Protein AF-A0A0D1K1R5-F1 (afdb_monomer_lite)

Foldseek 3Di:
DDAAAQAQQDWLCCQFPVPPPDDQLVLQLVLCVVVCPQVVLCVVPPPCSSVLSSVVSVVVSVVRSHRPVLQVLVQVLPDPQLQVLLVVQLVPQVDKDKDKDAWDKGKDKDKAKDFDDDPNHTSDIKIKMKIKIKTWRMWIFIHHSSFGFWIAFTWIKMWIWMDINNHTSTIGIHIHGNHGTHTHDVGHHSDDPDPPPDDPPPPPPPDLPQDDFAWWQAQVNPARTFTDHSPDTAQWGDHPLDTDGHDDDDPDGDGCSVTDGDDRDD

Organism: NCBI:txid280871

Radius of gyration: 25.09 Å; chains: 1; bounding box: 63×56×57 Å

Sequence (266 aa):
MSTSALSETVTVRDLLYGDAPVEPTQALADSLQQSGTVSNLVARFPGVSSLVESQVAKEIDGLLSQSLLDLAVDGWKKFAELMDAARRTGDNPAARETVKLVTHRIEFSHPWTVEVLVNGKSAGTLEAELAVSLDMDLVVLVVQRGRITAIESGRCIVTAALEIAQTEAIKRQGRFNLGGEIPLGHGLMLAGPTATAASADRAVVTDAQSPSANWYPEPLHRYEFRRWDGTRWTDQASTKGRVVSDPIVGEHVPTPCDSTPVTLPR

Structure (mmCIF, N/CA/C/O backbone):
data_AF-A0A0D1K1R5-F1
#
_entry.id   AF-A0A0D1K1R5-F1
#
loop_
_atom_site.group_PDB
_atom_site.id
_atom_site.type_symbol
_atom_site.label_atom_id
_atom_site.label_alt_id
_atom_site.label_comp_id
_atom_site.label_asym_id
_atom_site.label_entity_id
_atom_site.label_seq_id
_atom_site.pdb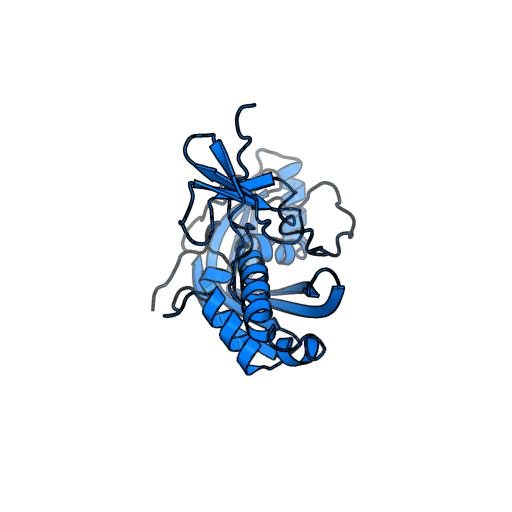x_PDB_ins_code
_atom_site.Cartn_x
_atom_site.Cartn_y
_atom_site.Cartn_z
_atom_site.occupancy
_atom_site.B_iso_or_equiv
_atom_site.auth_seq_id
_atom_site.auth_comp_id
_atom_site.auth_asym_id
_atom_site.auth_atom_id
_atom_site.pdbx_PDB_model_num
ATOM 1 N N . MET A 1 1 ? -7.856 -18.317 -11.254 1.00 36.75 1 MET A N 1
ATOM 2 C CA . MET A 1 1 ? -6.680 -17.530 -10.834 1.00 36.75 1 MET A CA 1
ATOM 3 C C . MET A 1 1 ? -6.352 -16.561 -11.946 1.00 36.75 1 MET A C 1
ATOM 5 O O . MET A 1 1 ? -5.897 -16.988 -13.002 1.00 36.75 1 MET A O 1
ATOM 9 N N . SER A 1 2 ? -6.706 -15.298 -11.742 1.00 41.06 2 SER A N 1
ATOM 10 C CA . SER A 1 2 ? -6.563 -14.232 -12.730 1.00 41.06 2 SER A CA 1
ATOM 11 C C . SER A 1 2 ? -5.108 -13.775 -12.765 1.00 41.06 2 SER A C 1
ATOM 13 O O . SER A 1 2 ? -4.493 -13.586 -11.722 1.00 41.06 2 SER A O 1
ATOM 15 N N . THR A 1 3 ? -4.526 -13.677 -13.957 1.00 50.00 3 THR A N 1
ATOM 16 C CA . THR A 1 3 ? -3.186 -13.110 -14.133 1.00 50.00 3 THR A CA 1
ATOM 17 C C . THR A 1 3 ? -3.353 -11.691 -14.644 1.00 50.00 3 THR A C 1
ATOM 19 O O . THR A 1 3 ? -3.873 -11.509 -15.743 1.00 50.00 3 THR A O 1
ATOM 22 N N . SER A 1 4 ? -2.944 -10.708 -13.848 1.00 57.44 4 SER A N 1
ATOM 23 C CA . SER A 1 4 ? -3.060 -9.290 -14.196 1.00 57.44 4 SER A CA 1
ATOM 24 C C . SER A 1 4 ? -1.745 -8.766 -14.772 1.00 57.44 4 SER A C 1
ATOM 26 O O . SER A 1 4 ? -0.658 -9.216 -14.393 1.00 57.44 4 SER A O 1
ATOM 28 N N . ALA A 1 5 ? -1.836 -7.823 -15.709 1.00 59.03 5 ALA A N 1
ATOM 29 C CA . ALA A 1 5 ? -0.677 -7.071 -16.177 1.00 59.03 5 ALA A CA 1
ATOM 30 C C . ALA A 1 5 ? -0.260 -6.063 -15.095 1.00 59.03 5 ALA A C 1
ATOM 32 O O . ALA A 1 5 ? -1.112 -5.391 -14.513 1.00 59.03 5 ALA A O 1
ATOM 33 N N . LEU A 1 6 ? 1.040 -5.963 -14.817 1.00 62.69 6 LEU A N 1
ATOM 34 C CA . LEU A 1 6 ? 1.575 -4.927 -13.931 1.00 62.69 6 LEU A CA 1
ATOM 35 C C . LEU A 1 6 ? 1.530 -3.598 -14.697 1.00 62.69 6 LEU A C 1
ATOM 37 O O . LEU A 1 6 ? 2.064 -3.509 -15.798 1.00 62.69 6 LEU A O 1
ATOM 41 N N . SER A 1 7 ? 0.848 -2.594 -14.157 1.00 65.00 7 SER A N 1
ATOM 42 C CA . SER A 1 7 ? 0.684 -1.283 -14.797 1.00 65.00 7 SER A CA 1
ATOM 43 C C . SER A 1 7 ? 0.649 -0.178 -13.744 1.00 65.00 7 SER A C 1
ATOM 45 O O . SER A 1 7 ? 0.532 -0.474 -12.556 1.00 65.00 7 SER A O 1
ATOM 47 N N . GLU A 1 8 ? 0.730 1.084 -14.177 1.00 63.41 8 GLU A N 1
ATOM 48 C CA . GLU A 1 8 ? 0.664 2.265 -13.295 1.00 63.41 8 GLU A CA 1
ATOM 49 C C . GLU A 1 8 ? -0.617 2.319 -12.443 1.00 63.41 8 GLU A C 1
ATOM 51 O O . GLU A 1 8 ? -0.654 3.024 -11.440 1.00 63.41 8 GLU A O 1
ATOM 56 N N . THR A 1 9 ? -1.659 1.572 -12.816 1.00 69.50 9 THR A N 1
ATOM 57 C CA . THR A 1 9 ? -2.951 1.570 -12.125 1.00 69.50 9 THR A CA 1
ATOM 58 C C . THR A 1 9 ? -3.089 0.478 -11.069 1.00 69.50 9 THR A C 1
ATOM 60 O O . THR A 1 9 ? -4.074 0.497 -10.340 1.00 69.50 9 THR A O 1
ATOM 63 N N . VAL A 1 10 ? -2.151 -0.476 -10.977 1.00 77.38 10 VAL A N 1
ATOM 64 C CA . VAL A 1 10 ? -2.215 -1.534 -9.957 1.00 77.38 10 VAL A CA 1
ATOM 65 C C . VAL A 1 10 ? -1.649 -1.007 -8.644 1.00 77.38 10 VAL A C 1
ATOM 67 O O . VAL A 1 10 ? -0.455 -0.711 -8.533 1.00 77.38 10 VAL A O 1
ATOM 70 N N . THR A 1 11 ? -2.506 -0.940 -7.633 1.00 85.12 11 THR A N 1
ATOM 71 C CA . THR A 1 11 ? -2.152 -0.449 -6.301 1.00 85.12 11 THR A CA 1
ATOM 72 C C . THR A 1 11 ? -1.787 -1.580 -5.343 1.00 85.12 11 THR A C 1
ATOM 74 O O . THR A 1 11 ? -2.064 -2.761 -5.582 1.00 85.12 11 THR A O 1
ATOM 77 N N . VAL A 1 12 ? -1.175 -1.224 -4.212 1.00 86.56 12 VAL A N 1
ATOM 78 C CA . VAL 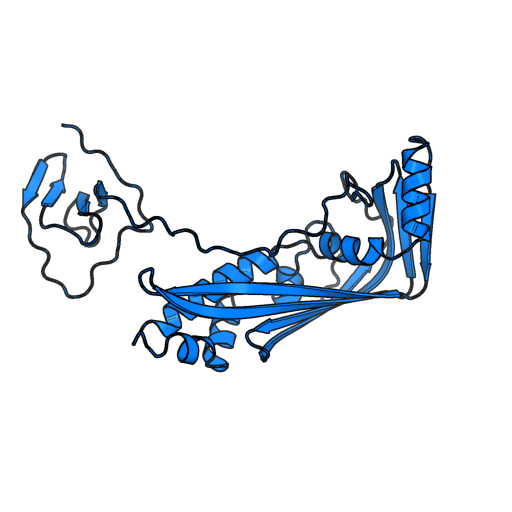A 1 12 ? -0.948 -2.165 -3.104 1.00 86.56 12 VAL A CA 1
ATOM 79 C C . VAL A 1 12 ? -2.282 -2.714 -2.586 1.00 86.56 12 VAL A C 1
ATOM 81 O O . VAL A 1 12 ? -2.385 -3.909 -2.300 1.00 86.56 12 VAL A O 1
ATOM 84 N N . ARG A 1 13 ? -3.321 -1.870 -2.518 1.00 87.19 13 ARG A N 1
ATOM 85 C CA . ARG A 1 13 ? -4.681 -2.277 -2.145 1.00 87.19 13 ARG A CA 1
ATOM 86 C C . ARG A 1 13 ? -5.200 -3.390 -3.052 1.00 87.19 13 ARG A C 1
ATOM 88 O O . ARG A 1 13 ? -5.686 -4.393 -2.536 1.00 87.19 13 ARG A O 1
ATOM 95 N N . ASP A 1 14 ? -5.057 -3.253 -4.370 1.00 86.31 14 ASP A N 1
ATOM 96 C CA . ASP A 1 14 ? -5.537 -4.261 -5.327 1.00 86.31 14 ASP A CA 1
ATOM 97 C C . ASP A 1 14 ? -4.847 -5.615 -5.116 1.00 86.31 14 ASP A C 1
ATOM 99 O O . ASP A 1 14 ? -5.470 -6.668 -5.228 1.00 86.31 14 ASP A O 1
ATOM 103 N N . LEU A 1 15 ? -3.564 -5.602 -4.752 1.00 87.12 15 LEU A N 1
ATOM 104 C CA . LEU A 1 15 ? -2.814 -6.818 -4.446 1.00 87.12 15 LEU A CA 1
ATOM 105 C C . LEU A 1 15 ? -3.237 -7.464 -3.117 1.00 87.12 15 LEU A C 1
ATOM 107 O O . LEU A 1 15 ? -3.330 -8.690 -3.032 1.00 87.12 15 LEU A O 1
ATOM 111 N N . LEU A 1 16 ? -3.456 -6.662 -2.073 1.00 87.31 16 LEU A N 1
ATOM 112 C CA . LEU A 1 16 ? -3.812 -7.162 -0.742 1.00 87.31 16 LEU A CA 1
ATOM 113 C C . LEU A 1 16 ? -5.287 -7.593 -0.652 1.00 87.31 16 LEU A C 1
ATOM 115 O O . LEU A 1 16 ? -5.596 -8.587 0.005 1.00 87.31 16 LEU A O 1
ATOM 119 N N . TYR A 1 17 ? -6.188 -6.891 -1.339 1.00 85.94 17 TYR A N 1
ATOM 120 C CA . TYR A 1 17 ? -7.635 -7.034 -1.158 1.00 85.94 17 TYR A CA 1
ATOM 121 C C . TYR A 1 17 ? -8.429 -7.290 -2.445 1.00 85.94 17 TYR A C 1
ATOM 123 O O . TYR A 1 17 ? -9.634 -7.492 -2.354 1.00 85.94 17 TYR A O 1
ATOM 131 N N . GLY A 1 18 ? -7.808 -7.344 -3.628 1.00 76.75 18 GLY A N 1
ATOM 132 C CA . GLY A 1 18 ? -8.533 -7.424 -4.909 1.00 76.75 18 GLY A CA 1
ATOM 133 C C . GLY A 1 18 ? -9.443 -8.648 -5.095 1.00 76.75 18 GLY A C 1
ATOM 134 O O . GLY A 1 18 ? -10.400 -8.579 -5.859 1.00 76.75 18 GLY A O 1
ATOM 135 N N . ASP A 1 19 ? -9.186 -9.743 -4.372 1.00 71.19 19 ASP A N 1
ATOM 136 C CA . ASP A 1 19 ? -10.024 -10.955 -4.366 1.00 71.19 19 ASP A CA 1
ATOM 137 C C . ASP A 1 19 ? -10.869 -11.095 -3.078 1.00 71.19 19 ASP A C 1
ATOM 139 O O . ASP A 1 19 ? -11.487 -12.138 -2.841 1.00 71.19 19 ASP A O 1
ATOM 143 N N . ALA A 1 20 ? -10.861 -10.095 -2.189 1.00 72.44 20 ALA A N 1
ATOM 144 C CA . ALA A 1 20 ? -11.551 -10.183 -0.909 1.00 72.44 20 ALA A CA 1
ATOM 145 C C . ALA A 1 20 ? -13.078 -10.054 -1.090 1.00 72.44 20 ALA A C 1
ATOM 147 O O . ALA A 1 20 ? -13.546 -9.165 -1.797 1.00 72.44 20 ALA A O 1
ATOM 148 N N . PRO A 1 21 ? -13.887 -10.896 -0.418 1.00 68.69 21 PRO A N 1
ATOM 149 C CA . PRO A 1 21 ? -15.348 -10.783 -0.445 1.00 68.69 21 PRO A CA 1
ATOM 150 C C . PRO A 1 21 ? -15.881 -9.611 0.399 1.00 68.69 21 PRO A C 1
ATOM 152 O O . PRO A 1 21 ? -17.085 -9.368 0.418 1.00 68.69 21 PRO A O 1
ATOM 155 N N . VAL A 1 22 ? -14.999 -8.932 1.132 1.00 76.94 22 VAL A N 1
ATOM 156 C CA . VAL A 1 22 ? -15.294 -7.856 2.078 1.00 76.94 22 VAL A CA 1
ATOM 157 C C . VAL A 1 22 ? -14.510 -6.620 1.645 1.00 76.94 22 VAL A C 1
ATOM 159 O O . VAL A 1 22 ? -13.363 -6.747 1.215 1.00 76.94 22 VAL A O 1
ATOM 162 N N . GLU A 1 23 ? -15.123 -5.442 1.774 1.00 85.94 23 GLU A N 1
ATOM 163 C CA . GLU A 1 23 ? -14.479 -4.155 1.490 1.00 85.94 23 GLU A CA 1
ATOM 164 C C . GLU A 1 23 ? -13.139 -4.018 2.248 1.00 85.94 23 GLU A C 1
ATOM 166 O O . GLU A 1 23 ? -13.088 -4.343 3.442 1.00 85.94 23 GLU A O 1
ATOM 171 N N . PRO A 1 24 ? -12.064 -3.513 1.610 1.00 83.56 24 PRO A N 1
ATOM 172 C CA . PRO A 1 24 ? -10.722 -3.441 2.200 1.00 83.56 24 PRO A CA 1
ATOM 173 C C . PRO A 1 24 ? -10.682 -2.769 3.578 1.00 83.56 24 PRO A C 1
ATOM 175 O O . PRO A 1 24 ? -10.059 -3.279 4.509 1.00 83.56 24 PRO A O 1
ATOM 178 N N . THR A 1 25 ? -11.409 -1.659 3.739 1.00 87.81 25 THR A N 1
ATOM 179 C CA . THR A 1 25 ? -11.504 -0.932 5.012 1.00 87.81 25 THR A CA 1
ATOM 180 C C . THR A 1 25 ? -12.153 -1.771 6.111 1.00 87.81 25 THR A C 1
ATOM 182 O O . THR A 1 25 ? -11.714 -1.726 7.256 1.00 87.81 25 THR A O 1
ATOM 185 N N . GLN A 1 26 ? -13.174 -2.567 5.784 1.00 87.38 26 GLN A N 1
ATOM 186 C CA . GLN A 1 26 ? -13.830 -3.426 6.769 1.00 87.38 26 GLN A CA 1
ATOM 187 C C . GLN A 1 26 ? -12.920 -4.590 7.170 1.00 87.38 26 GLN A C 1
ATOM 189 O O . GLN A 1 26 ? -12.791 -4.873 8.356 1.00 87.38 26 GLN A O 1
ATOM 194 N N . ALA A 1 27 ? -12.227 -5.212 6.212 1.00 87.56 27 ALA A N 1
ATOM 195 C CA . ALA A 1 27 ? -11.259 -6.266 6.510 1.00 87.56 27 ALA A CA 1
ATOM 196 C C . ALA A 1 27 ? -10.115 -5.761 7.413 1.00 87.56 27 ALA A C 1
ATOM 198 O O . ALA A 1 27 ? -9.709 -6.451 8.347 1.00 87.56 27 ALA A O 1
ATOM 199 N N . LEU A 1 28 ? -9.632 -4.535 7.179 1.00 88.94 28 LEU A N 1
ATOM 200 C CA . LEU A 1 28 ? -8.660 -3.867 8.048 1.00 88.94 28 LEU A CA 1
ATOM 201 C C . LEU A 1 28 ? -9.216 -3.603 9.453 1.00 88.94 28 LEU A C 1
ATOM 203 O O . LEU A 1 28 ? -8.530 -3.882 10.437 1.00 88.94 28 LEU A O 1
ATOM 207 N N . ALA A 1 29 ? -10.441 -3.081 9.557 1.00 89.62 29 ALA A N 1
ATOM 208 C CA . ALA A 1 29 ? -11.091 -2.825 10.841 1.00 89.62 29 ALA A CA 1
ATOM 209 C C . ALA A 1 29 ? -11.265 -4.120 11.651 1.00 89.62 29 ALA A C 1
ATOM 211 O O . ALA A 1 29 ? -10.945 -4.142 12.838 1.00 89.62 29 ALA A O 1
ATOM 212 N N . ASP A 1 30 ? -11.668 -5.213 11.000 1.00 89.31 30 ASP A N 1
ATOM 213 C CA . ASP A 1 30 ? -11.795 -6.528 11.630 1.00 89.31 30 ASP A CA 1
ATOM 214 C C . ASP A 1 30 ? -10.437 -7.037 12.150 1.00 89.31 30 ASP A C 1
ATOM 216 O O . ASP A 1 30 ? -10.363 -7.555 13.267 1.00 89.31 30 ASP A O 1
ATOM 220 N N . SER A 1 31 ? -9.347 -6.858 11.390 1.00 88.25 31 SER A N 1
ATOM 221 C CA . SER A 1 31 ? -7.990 -7.210 11.841 1.00 88.25 31 SER A CA 1
ATOM 222 C C . SER A 1 31 ? -7.544 -6.381 13.055 1.00 88.25 31 SER A C 1
ATOM 224 O O . SER A 1 31 ? -6.981 -6.936 14.000 1.00 88.25 31 SER A O 1
ATOM 226 N N . LEU A 1 32 ? -7.829 -5.072 13.075 1.00 89.31 32 LEU A N 1
ATOM 227 C CA . LEU A 1 32 ? -7.535 -4.186 14.216 1.00 89.31 32 LEU A CA 1
ATOM 228 C C . LEU A 1 32 ? -8.333 -4.568 15.468 1.00 89.31 32 LEU A C 1
ATOM 230 O O . LEU A 1 32 ? -7.803 -4.543 16.583 1.00 89.31 32 LEU A O 1
ATOM 234 N N . GLN A 1 33 ? -9.601 -4.934 15.283 1.00 89.81 33 GLN A N 1
ATOM 235 C CA . GLN A 1 33 ? -10.468 -5.392 16.360 1.00 89.81 33 GLN A CA 1
ATOM 236 C C . GLN A 1 33 ? -9.955 -6.714 16.946 1.00 89.81 33 GLN A C 1
ATOM 238 O O . GLN A 1 33 ? -9.873 -6.867 18.166 1.00 89.81 33 GLN A O 1
ATOM 243 N N . GLN A 1 34 ? -9.573 -7.666 16.088 1.00 87.81 34 GLN A N 1
ATOM 244 C CA . GLN A 1 34 ? -9.054 -8.974 16.498 1.00 87.81 34 GLN A CA 1
ATOM 245 C C . GLN A 1 34 ? -7.717 -8.874 17.237 1.00 87.81 34 GLN A C 1
ATOM 247 O O . GLN A 1 34 ? -7.496 -9.623 18.189 1.00 87.81 34 GLN A O 1
ATOM 252 N N . SER A 1 35 ? -6.836 -7.953 16.836 1.00 86.69 35 SER A N 1
ATOM 253 C CA . SER A 1 35 ? -5.554 -7.751 17.517 1.00 86.69 35 SER A CA 1
ATOM 254 C C . SER A 1 35 ? -5.708 -7.072 18.885 1.00 86.69 35 SER A C 1
ATOM 256 O O . SER A 1 35 ? -4.820 -7.169 19.732 1.00 86.69 35 SER A O 1
ATOM 258 N N . GLY A 1 36 ? -6.816 -6.354 19.113 1.00 88.06 36 GLY A N 1
ATOM 259 C CA . GLY A 1 36 ? -7.063 -5.580 20.331 1.00 88.06 36 GLY A CA 1
ATOM 260 C C . GLY A 1 36 ? -6.136 -4.369 20.498 1.00 88.06 36 GLY A C 1
ATOM 261 O O . GLY A 1 36 ? -6.172 -3.701 21.535 1.00 88.06 36 GLY A O 1
ATOM 262 N N . THR A 1 37 ? -5.314 -4.057 19.491 1.00 87.06 37 THR A N 1
ATOM 263 C CA . THR A 1 37 ? -4.305 -2.991 19.547 1.00 87.06 37 THR A CA 1
ATOM 264 C C . THR A 1 37 ? -4.950 -1.636 19.809 1.00 87.06 37 THR A C 1
ATOM 266 O O . THR A 1 37 ? -4.549 -0.917 20.726 1.00 87.06 37 THR A O 1
ATOM 269 N N . VAL A 1 38 ? -5.978 -1.294 19.027 1.00 87.62 38 VAL A N 1
ATOM 270 C CA . VAL A 1 38 ? -6.676 -0.010 19.152 1.00 87.62 38 VAL A CA 1
ATOM 271 C C . VAL A 1 38 ? -7.419 0.059 20.479 1.00 87.62 38 VAL A C 1
ATOM 273 O O . VAL A 1 38 ? -7.306 1.058 21.183 1.00 87.62 38 VAL A O 1
ATOM 276 N N . SER A 1 39 ? -8.099 -1.019 20.871 1.00 87.62 39 SER A N 1
ATOM 277 C CA . SER A 1 39 ? -8.796 -1.104 22.158 1.00 87.62 39 SER A CA 1
ATOM 278 C C . SER A 1 39 ? -7.871 -0.845 23.357 1.00 87.62 39 SER A C 1
ATOM 280 O O . SER A 1 39 ? -8.259 -0.136 24.285 1.00 87.62 39 SER A O 1
ATOM 282 N N . ASN A 1 40 ? -6.629 -1.337 23.322 1.00 88.25 40 ASN A N 1
ATOM 283 C CA . ASN A 1 40 ? -5.627 -1.032 24.347 1.00 88.25 40 ASN A CA 1
ATOM 284 C C . ASN A 1 40 ? -5.166 0.433 24.296 1.00 88.25 40 ASN A C 1
ATOM 286 O O . ASN A 1 40 ? -5.036 1.077 25.339 1.00 88.25 40 ASN A O 1
ATOM 290 N N . LEU A 1 41 ? -4.954 0.971 23.091 1.00 88.06 41 LEU A N 1
ATOM 291 C CA . LEU A 1 41 ? -4.528 2.356 22.875 1.00 88.06 41 LEU A CA 1
ATOM 292 C C . LEU A 1 41 ? -5.555 3.360 23.418 1.00 88.06 41 LEU A C 1
ATOM 294 O O . LEU A 1 41 ? -5.202 4.337 24.076 1.00 88.06 41 LEU A O 1
ATOM 298 N N . VAL A 1 42 ? -6.841 3.092 23.189 1.00 88.44 42 VAL A N 1
ATOM 299 C CA . VAL A 1 42 ? -7.942 3.975 23.591 1.00 88.44 42 VAL A CA 1
ATOM 300 C C . VAL A 1 42 ? -8.612 3.552 24.894 1.00 88.44 42 VAL A C 1
ATOM 302 O O . VAL A 1 42 ? -9.669 4.077 25.219 1.00 88.44 42 VAL A O 1
ATOM 305 N N . ALA A 1 43 ? -7.996 2.683 25.703 1.00 88.50 43 ALA A N 1
ATOM 306 C CA . ALA A 1 43 ? -8.586 2.163 26.945 1.00 88.50 43 ALA A CA 1
ATOM 307 C C . ALA A 1 43 ? -9.048 3.257 27.937 1.00 88.50 43 ALA A C 1
ATOM 309 O O . ALA A 1 43 ? -9.922 3.030 28.771 1.00 88.50 43 ALA A O 1
ATOM 310 N N . ARG A 1 44 ? -8.481 4.469 27.844 1.00 85.88 44 ARG A N 1
ATOM 311 C CA . ARG A 1 44 ? -8.871 5.652 28.639 1.00 85.88 44 ARG A CA 1
ATOM 312 C C . ARG A 1 44 ? -10.161 6.333 28.156 1.00 85.88 44 ARG A C 1
ATOM 314 O O . ARG A 1 44 ? -10.656 7.235 28.827 1.00 85.88 44 ARG A O 1
ATOM 321 N N . PHE A 1 45 ? -10.681 5.922 27.007 1.00 81.38 45 PHE A N 1
ATOM 322 C CA . PHE A 1 45 ? -11.839 6.480 26.323 1.00 81.38 45 PHE A CA 1
ATOM 323 C C . PHE A 1 45 ? -12.864 5.356 26.084 1.00 81.38 45 PHE A C 1
ATOM 325 O O . PHE A 1 45 ? -12.827 4.680 25.059 1.00 81.38 45 PHE A O 1
ATOM 332 N N . PRO A 1 46 ? -13.771 5.092 27.037 1.00 81.31 46 PRO A N 1
ATOM 333 C CA . PRO A 1 46 ? -14.708 3.981 26.915 1.00 81.31 46 PRO A CA 1
ATOM 334 C C . PRO A 1 46 ? -15.675 4.181 25.739 1.00 81.31 46 PRO A C 1
ATOM 336 O O . PRO A 1 46 ? -16.184 5.279 25.521 1.00 81.31 46 PRO A O 1
ATOM 339 N N . GLY A 1 47 ? -15.951 3.101 25.004 1.00 84.44 47 GLY A N 1
ATOM 340 C CA . GLY A 1 47 ? -16.965 3.071 23.943 1.00 84.44 47 GLY A CA 1
ATOM 341 C C . GLY A 1 47 ? -16.526 3.611 22.578 1.00 84.44 47 GLY A C 1
ATOM 342 O O . GLY A 1 47 ? -17.358 3.665 21.679 1.00 84.44 47 GLY A O 1
ATOM 343 N N . VAL A 1 48 ? -15.253 3.986 22.397 1.00 86.44 48 VAL A N 1
ATOM 344 C CA . VAL A 1 48 ? -14.769 4.557 21.122 1.00 86.44 48 VAL A CA 1
ATOM 345 C C . VAL A 1 48 ? -13.970 3.581 20.252 1.00 86.44 48 VAL A C 1
ATOM 347 O O . VAL A 1 48 ? -13.648 3.937 19.124 1.00 86.44 48 VAL A O 1
ATOM 350 N N . SER A 1 49 ? -13.651 2.370 20.733 1.00 86.44 49 SER A N 1
ATOM 351 C CA . SER A 1 49 ? -12.742 1.438 20.040 1.00 86.44 49 SER A CA 1
ATOM 352 C C . SER A 1 49 ? -13.143 1.164 18.594 1.00 86.44 49 SER A C 1
ATOM 354 O O . SER A 1 49 ? -12.341 1.409 17.704 1.00 86.44 49 SER A O 1
ATOM 356 N N . SER A 1 50 ? -14.389 0.753 18.346 1.00 82.69 50 SER A N 1
ATOM 357 C CA . SER A 1 50 ? -14.858 0.404 16.998 1.00 82.69 50 SER A CA 1
ATOM 358 C C . SER A 1 50 ? -14.854 1.594 16.037 1.00 82.69 50 SER A C 1
ATOM 360 O O . SER A 1 50 ? -14.526 1.452 14.860 1.00 82.69 50 SER A O 1
ATOM 362 N N . LEU A 1 51 ? -15.180 2.790 16.539 1.00 84.88 51 LEU A N 1
ATOM 363 C CA . LEU A 1 51 ? -15.116 4.018 15.752 1.00 84.88 51 LEU A CA 1
ATOM 364 C C . LEU A 1 51 ? -13.667 4.327 15.359 1.00 84.88 51 LEU A C 1
ATOM 366 O O . LEU A 1 51 ? -13.390 4.599 14.192 1.00 84.88 51 LEU A O 1
ATOM 370 N N . VAL A 1 52 ? -12.738 4.237 16.312 1.00 84.56 52 VAL A N 1
ATOM 371 C CA . VAL A 1 52 ? -11.312 4.469 16.055 1.00 84.56 52 VAL A CA 1
ATOM 372 C C . VAL A 1 52 ? -10.739 3.399 15.124 1.00 84.56 52 VAL A C 1
ATOM 374 O O . VAL A 1 52 ? -10.015 3.748 14.200 1.00 84.56 52 VAL A O 1
ATOM 377 N N . GLU A 1 53 ? -11.099 2.128 15.305 1.00 87.88 53 GLU A N 1
ATOM 378 C CA . GLU A 1 53 ? -10.715 1.020 14.420 1.00 87.88 53 GLU A CA 1
ATOM 379 C C . GLU A 1 53 ? -11.151 1.300 12.975 1.00 87.88 53 GLU A C 1
ATOM 381 O O . GLU A 1 53 ? -10.330 1.214 12.064 1.00 87.88 53 GLU A O 1
ATOM 386 N N . SER A 1 54 ? -12.399 1.736 12.765 1.00 83.81 54 SER A N 1
ATOM 387 C CA . SER A 1 54 ? -12.903 2.076 11.427 1.00 83.81 54 SER A CA 1
ATOM 388 C C . SER A 1 54 ? -12.180 3.269 10.790 1.00 83.81 54 SER A C 1
ATOM 390 O O . SER A 1 54 ? -11.866 3.237 9.598 1.00 83.81 54 SER A O 1
ATOM 392 N N . GLN A 1 55 ? -11.858 4.305 11.573 1.00 85.38 55 GLN A N 1
ATOM 393 C CA . GLN A 1 55 ? -11.157 5.480 11.058 1.00 85.38 55 GLN A CA 1
ATOM 394 C C . GLN A 1 55 ? -9.700 5.154 10.727 1.00 85.38 55 GLN A C 1
ATOM 396 O O . GLN A 1 55 ? -9.228 5.502 9.650 1.00 85.38 55 GLN A O 1
ATOM 401 N N . VAL A 1 56 ? -8.998 4.446 11.614 1.00 87.31 56 VAL A N 1
ATOM 402 C CA . VAL A 1 56 ? -7.624 3.987 11.371 1.00 87.31 56 VAL A CA 1
ATOM 403 C C . VAL A 1 56 ? -7.571 3.110 10.123 1.00 87.31 56 VAL A C 1
ATOM 405 O O . VAL A 1 56 ? -6.696 3.300 9.281 1.00 87.31 56 VAL A O 1
ATOM 408 N N . ALA A 1 57 ? -8.522 2.187 9.969 1.00 88.62 57 ALA A N 1
ATOM 409 C CA . ALA A 1 57 ? -8.623 1.354 8.779 1.00 88.62 57 ALA A CA 1
ATOM 410 C C . ALA A 1 57 ? -8.796 2.187 7.500 1.00 88.62 57 ALA A C 1
ATOM 412 O O . ALA A 1 57 ? -8.177 1.876 6.487 1.00 88.62 57 ALA A O 1
ATOM 413 N N . LYS A 1 58 ? -9.596 3.260 7.542 1.00 87.19 58 LYS A N 1
ATOM 414 C CA . LYS A 1 58 ? -9.801 4.168 6.405 1.00 87.19 58 LYS A CA 1
ATOM 415 C C . LYS A 1 58 ? -8.533 4.945 6.042 1.00 87.19 58 LYS A C 1
ATOM 417 O O . LYS A 1 58 ? -8.223 5.071 4.861 1.00 87.19 58 LYS A O 1
ATOM 422 N N . GLU A 1 59 ? -7.792 5.433 7.036 1.00 86.81 59 GLU A N 1
ATOM 423 C CA . GLU A 1 59 ? -6.521 6.131 6.799 1.00 86.81 59 GLU A CA 1
ATOM 424 C C . GLU A 1 59 ? -5.474 5.190 6.194 1.00 86.81 59 GLU A C 1
ATOM 426 O O . GLU A 1 59 ? -4.857 5.508 5.178 1.00 86.81 59 GLU A O 1
ATOM 431 N N . ILE A 1 60 ? -5.318 3.994 6.771 1.00 86.06 60 ILE A N 1
ATOM 432 C CA . ILE A 1 60 ? -4.394 2.978 6.255 1.00 86.06 60 ILE A CA 1
ATOM 433 C C . ILE A 1 60 ? -4.799 2.551 4.842 1.00 86.06 60 ILE A C 1
ATOM 435 O O . ILE A 1 60 ? -3.939 2.455 3.971 1.00 86.06 60 ILE A O 1
ATOM 439 N N . ASP A 1 61 ? -6.091 2.350 4.575 1.00 87.12 61 ASP A N 1
ATOM 440 C CA . ASP A 1 61 ? -6.585 2.061 3.228 1.00 87.12 61 ASP A CA 1
ATOM 441 C C . ASP A 1 61 ? -6.180 3.159 2.226 1.00 87.12 61 ASP A C 1
ATOM 443 O O . ASP A 1 61 ? -5.673 2.855 1.146 1.00 87.12 61 ASP A O 1
ATOM 447 N N . GLY A 1 62 ? -6.300 4.434 2.609 1.00 84.19 62 GLY A N 1
ATOM 448 C CA . GLY A 1 62 ? -5.804 5.570 1.829 1.00 84.19 62 GLY A CA 1
ATOM 449 C C . GLY A 1 62 ? -4.327 5.429 1.445 1.00 84.19 62 GLY A C 1
ATOM 450 O O . GLY A 1 62 ? -3.990 5.578 0.266 1.00 84.19 62 GLY A O 1
ATOM 451 N N . LEU A 1 63 ? -3.473 5.050 2.400 1.00 82.56 63 LEU A N 1
ATOM 452 C CA . LEU A 1 63 ? -2.037 4.817 2.187 1.00 82.56 63 LEU A CA 1
ATOM 453 C C . LEU A 1 63 ? -1.753 3.622 1.258 1.00 82.56 63 LEU A C 1
ATOM 455 O O . LEU A 1 63 ? -0.783 3.643 0.502 1.00 82.56 63 LEU A O 1
ATOM 459 N N . LEU A 1 64 ? -2.623 2.606 1.236 1.00 85.62 64 LEU A N 1
ATOM 460 C CA . LEU A 1 64 ? -2.519 1.456 0.324 1.00 85.62 64 LEU A CA 1
ATOM 461 C C . LEU A 1 64 ? -2.911 1.780 -1.129 1.00 85.62 64 LEU A C 1
ATOM 463 O O . LEU A 1 64 ? -2.720 0.946 -2.016 1.00 85.62 64 LEU A O 1
ATOM 467 N N . SER A 1 65 ? -3.413 2.987 -1.407 1.00 82.56 65 SER A N 1
ATOM 468 C CA . SER A 1 65 ? -3.726 3.444 -2.773 1.00 82.56 65 SER A CA 1
ATOM 469 C C . SER A 1 65 ? -2.492 3.689 -3.643 1.00 82.56 65 SER A C 1
ATOM 471 O O . SER A 1 65 ? -2.640 4.055 -4.807 1.00 82.56 65 SER A O 1
ATOM 473 N N . GLN A 1 66 ? -1.283 3.545 -3.099 1.00 74.88 66 GLN A N 1
ATOM 474 C CA . GLN A 1 66 ? -0.057 3.781 -3.851 1.00 74.88 66 GLN A CA 1
ATOM 475 C C . GLN A 1 66 ? 0.177 2.715 -4.924 1.00 74.88 66 GLN A C 1
ATOM 477 O O . GLN A 1 66 ? -0.134 1.534 -4.743 1.00 74.88 66 GLN A O 1
ATOM 482 N N . SER A 1 67 ? 0.747 3.153 -6.048 1.00 77.81 67 SER A N 1
ATOM 483 C CA . SER A 1 67 ? 1.122 2.293 -7.169 1.00 77.81 67 SER A CA 1
ATOM 484 C C . SER A 1 67 ? 2.267 1.362 -6.772 1.00 77.81 67 SER A C 1
ATOM 486 O O . SER A 1 67 ? 3.303 1.803 -6.270 1.00 77.81 67 SER A O 1
ATOM 488 N N . LEU A 1 68 ? 2.115 0.062 -7.050 1.00 74.19 68 LEU A N 1
ATOM 489 C CA . LEU A 1 68 ? 3.191 -0.918 -6.844 1.00 74.19 68 LEU A CA 1
ATOM 490 C C . LEU A 1 68 ? 4.432 -0.589 -7.676 1.00 74.19 68 LEU A C 1
ATOM 492 O O . LEU A 1 68 ? 5.554 -0.912 -7.284 1.00 74.19 68 LEU A O 1
ATOM 496 N N . LEU A 1 69 ? 4.224 0.033 -8.837 1.00 71.62 69 LEU A N 1
ATOM 497 C CA . LEU A 1 69 ? 5.297 0.373 -9.750 1.00 71.62 69 LEU A CA 1
ATOM 498 C C . LEU A 1 69 ? 6.132 1.549 -9.230 1.00 71.62 69 LEU A C 1
ATOM 500 O O . LEU A 1 69 ? 7.356 1.496 -9.321 1.00 71.62 69 LEU A O 1
ATOM 504 N N . ASP A 1 70 ? 5.495 2.558 -8.634 1.00 72.06 70 ASP A N 1
ATOM 505 C CA . ASP A 1 70 ? 6.205 3.691 -8.030 1.00 72.06 70 ASP A CA 1
ATOM 506 C C . ASP A 1 70 ? 7.083 3.229 -6.862 1.00 72.06 70 ASP A C 1
ATOM 508 O O . ASP A 1 70 ? 8.249 3.611 -6.766 1.00 72.06 70 ASP A O 1
ATOM 512 N N . LEU A 1 71 ? 6.571 2.313 -6.034 1.00 70.50 71 LEU A N 1
ATOM 513 C CA . LEU A 1 71 ? 7.343 1.723 -4.940 1.00 70.50 71 LEU A CA 1
ATOM 514 C C . LEU A 1 71 ? 8.545 0.902 -5.446 1.00 70.50 71 LEU A C 1
ATOM 516 O O . LEU A 1 71 ? 9.623 0.925 -4.846 1.00 70.50 71 LEU A O 1
ATOM 520 N N . ALA A 1 72 ? 8.407 0.218 -6.586 1.00 70.31 72 ALA A N 1
ATOM 521 C CA . ALA A 1 72 ? 9.507 -0.528 -7.196 1.00 70.31 72 ALA A CA 1
ATOM 522 C C . ALA A 1 72 ? 10.657 0.384 -7.673 1.00 70.31 72 ALA A C 1
ATOM 524 O O . ALA A 1 72 ? 11.821 -0.026 -7.619 1.00 70.31 72 ALA A O 1
ATOM 525 N N . VAL A 1 73 ? 10.367 1.629 -8.081 1.00 68.75 73 VAL A N 1
ATOM 526 C CA . VAL A 1 73 ? 11.388 2.603 -8.519 1.00 68.75 73 VAL A CA 1
ATOM 527 C C . VAL A 1 73 ? 12.369 2.939 -7.406 1.00 68.75 73 VAL A C 1
ATOM 529 O O . VAL A 1 73 ? 13.571 3.044 -7.663 1.00 68.75 73 VAL A O 1
ATOM 532 N N . ASP A 1 74 ? 11.897 3.077 -6.169 1.00 66.81 74 ASP A N 1
ATOM 533 C CA . ASP A 1 74 ? 12.777 3.362 -5.033 1.00 66.81 74 ASP A CA 1
ATOM 534 C C . ASP A 1 74 ? 13.746 2.208 -4.757 1.00 66.81 74 ASP A C 1
ATOM 536 O O . ASP A 1 74 ? 14.915 2.428 -4.425 1.00 66.81 74 ASP A O 1
ATOM 540 N N . GLY A 1 75 ? 13.305 0.972 -4.997 1.00 67.00 75 GLY A N 1
ATOM 541 C CA . GLY A 1 75 ? 14.184 -0.192 -5.036 1.00 67.00 75 GLY A CA 1
ATOM 542 C C . GLY A 1 75 ? 15.186 -0.136 -6.193 1.00 67.00 75 GLY A C 1
ATOM 543 O O . GLY A 1 75 ? 16.358 -0.470 -6.011 1.00 67.00 75 GLY A O 1
ATOM 544 N N . TRP A 1 76 ? 14.761 0.336 -7.368 1.00 73.25 76 TRP A N 1
ATOM 545 C CA . TRP A 1 76 ? 15.598 0.386 -8.566 1.00 73.25 76 TRP A CA 1
ATOM 546 C C . TRP A 1 76 ? 16.701 1.449 -8.550 1.00 73.25 76 TRP A C 1
ATOM 548 O O . TRP A 1 76 ? 17.759 1.240 -9.146 1.00 73.25 76 TRP A O 1
ATOM 558 N N . LYS A 1 77 ? 16.522 2.551 -7.815 1.00 66.94 77 LYS A N 1
ATOM 559 C CA . LYS A 1 77 ? 17.574 3.572 -7.621 1.00 66.94 77 LYS A CA 1
ATOM 560 C C . LYS A 1 77 ? 18.870 3.001 -7.031 1.00 66.94 77 LYS A C 1
ATOM 562 O O . LYS A 1 77 ? 19.931 3.603 -7.175 1.00 66.94 77 LYS A O 1
ATOM 567 N N . LYS A 1 78 ? 18.805 1.832 -6.384 1.00 65.62 78 LYS A N 1
ATOM 568 C CA . LYS A 1 78 ? 19.963 1.134 -5.803 1.00 65.62 78 LYS A CA 1
ATOM 569 C C . LYS A 1 78 ? 20.878 0.494 -6.863 1.00 65.62 78 LYS A C 1
ATOM 571 O O . LYS A 1 78 ? 21.996 0.108 -6.527 1.00 65.62 78 LYS A O 1
ATOM 576 N N . PHE A 1 79 ? 20.453 0.393 -8.127 1.00 72.88 79 PHE A N 1
ATOM 577 C CA . PHE A 1 79 ? 21.243 -0.224 -9.199 1.00 72.88 79 PHE A CA 1
ATOM 578 C C . PHE A 1 79 ? 22.074 0.808 -9.965 1.00 72.88 79 PHE A C 1
ATOM 580 O O . PHE A 1 79 ? 21.548 1.599 -10.748 1.00 72.88 79 PHE A O 1
ATOM 587 N N . ALA A 1 80 ? 23.396 0.755 -9.783 1.00 75.19 80 ALA A N 1
ATOM 588 C CA . ALA A 1 80 ? 24.336 1.677 -10.424 1.00 75.19 80 ALA A CA 1
ATOM 589 C C . ALA A 1 80 ? 24.229 1.672 -11.959 1.00 75.19 80 ALA A C 1
ATOM 591 O O . ALA A 1 80 ? 24.217 2.734 -12.570 1.00 75.19 80 ALA A O 1
ATOM 592 N N . GLU A 1 81 ? 24.059 0.499 -12.576 1.00 80.44 81 GLU A N 1
ATOM 593 C CA . GLU A 1 81 ? 23.932 0.367 -14.034 1.00 80.44 81 GLU A CA 1
ATOM 594 C C . GLU A 1 81 ? 22.708 1.117 -14.584 1.00 80.44 81 GLU A C 1
ATOM 596 O O . GLU A 1 81 ? 22.788 1.785 -15.617 1.00 80.44 81 GLU A O 1
ATOM 601 N N . LEU A 1 82 ? 21.593 1.070 -13.849 1.00 82.81 82 LEU A N 1
ATOM 602 C CA . LEU A 1 82 ? 20.373 1.785 -14.200 1.00 82.81 82 LEU A CA 1
ATOM 603 C C . LEU A 1 82 ? 20.537 3.300 -14.025 1.00 82.81 82 LEU A C 1
ATOM 605 O O . LEU A 1 82 ? 20.120 4.074 -14.886 1.00 82.81 82 LEU A O 1
ATOM 609 N N . MET A 1 83 ? 21.190 3.725 -12.941 1.00 83.81 83 MET A N 1
ATOM 610 C CA . MET A 1 83 ? 21.491 5.137 -12.694 1.00 83.81 83 MET A CA 1
ATOM 611 C C . MET A 1 83 ? 22.468 5.712 -13.729 1.00 83.81 83 MET A C 1
ATOM 613 O O . MET A 1 83 ? 22.315 6.857 -14.158 1.00 83.81 83 MET A O 1
ATOM 617 N N . ASP A 1 84 ? 23.441 4.923 -14.178 1.00 85.56 84 ASP A N 1
ATOM 618 C CA . ASP A 1 84 ? 24.385 5.331 -15.214 1.00 85.56 84 ASP A CA 1
ATOM 619 C C . ASP A 1 84 ? 23.713 5.436 -16.589 1.00 85.56 84 ASP A C 1
ATOM 621 O O . ASP A 1 84 ? 23.973 6.397 -17.317 1.00 85.56 84 ASP A O 1
ATOM 625 N N . ALA A 1 85 ? 22.801 4.517 -16.926 1.00 85.50 85 ALA A N 1
ATOM 626 C CA . ALA A 1 85 ? 21.975 4.618 -18.132 1.00 85.50 85 ALA A CA 1
ATOM 627 C C . ALA A 1 85 ? 21.048 5.845 -18.091 1.00 85.50 85 ALA A C 1
ATOM 629 O O . ALA A 1 85 ? 20.883 6.548 -19.092 1.00 85.50 85 ALA A O 1
ATOM 630 N N . ALA A 1 86 ? 20.481 6.166 -16.924 1.00 86.69 86 ALA A N 1
ATOM 631 C CA . ALA A 1 86 ? 19.684 7.378 -16.753 1.00 86.69 86 ALA A CA 1
ATOM 632 C C . ALA A 1 86 ? 20.519 8.643 -16.990 1.00 86.69 86 ALA A C 1
ATOM 634 O O . ALA A 1 86 ? 20.083 9.541 -17.707 1.00 86.69 86 ALA A O 1
ATOM 635 N N . ARG A 1 87 ? 21.748 8.699 -16.463 1.00 85.75 87 ARG A N 1
ATOM 636 C CA . ARG A 1 87 ? 22.652 9.835 -16.687 1.00 85.75 87 ARG A CA 1
ATOM 637 C C . ARG A 1 87 ? 22.985 10.003 -18.172 1.00 85.75 87 ARG A C 1
ATOM 639 O O . ARG A 1 87 ? 22.746 11.069 -18.730 1.00 85.75 87 ARG A O 1
ATOM 646 N N . ARG A 1 88 ? 23.436 8.932 -18.837 1.00 86.06 88 ARG A N 1
ATOM 647 C CA . ARG A 1 88 ? 23.812 8.961 -20.264 1.00 86.06 88 ARG A CA 1
ATOM 648 C C . ARG A 1 88 ? 22.658 9.369 -21.179 1.00 86.06 88 ARG A C 1
ATOM 650 O O . ARG A 1 88 ? 22.846 10.175 -22.087 1.00 86.06 88 ARG A O 1
ATOM 657 N N . THR A 1 89 ? 21.461 8.840 -20.937 1.00 91.75 89 THR A N 1
ATOM 658 C CA . THR A 1 89 ? 20.269 9.184 -21.732 1.00 91.75 89 THR A CA 1
ATOM 659 C C . THR A 1 89 ? 19.696 10.558 -21.386 1.00 91.75 89 THR A C 1
ATOM 661 O O . THR A 1 89 ? 19.008 11.153 -22.212 1.00 91.75 89 THR A O 1
ATOM 664 N N . GLY A 1 90 ? 19.974 11.085 -20.191 1.00 86.44 90 GLY A N 1
ATOM 665 C CA . GLY A 1 90 ? 19.700 12.478 -19.835 1.00 86.44 90 GLY A CA 1
ATOM 666 C C . GLY A 1 90 ? 20.588 13.452 -20.612 1.00 86.44 90 GLY A C 1
ATOM 667 O O . GLY A 1 90 ? 20.084 14.424 -21.170 1.00 86.44 90 GLY A O 1
ATOM 668 N N . ASP A 1 91 ? 21.883 13.142 -20.717 1.00 87.38 91 ASP A N 1
ATOM 669 C CA . ASP A 1 91 ? 22.869 13.951 -21.449 1.00 87.38 91 ASP A CA 1
ATOM 670 C C . ASP A 1 91 ? 22.682 13.872 -22.977 1.00 87.38 91 ASP A C 1
ATOM 672 O O . ASP A 1 91 ? 23.023 14.805 -23.707 1.00 87.38 91 ASP A O 1
ATOM 676 N N . ASN A 1 92 ? 22.101 12.774 -23.474 1.00 86.94 92 ASN A N 1
ATOM 677 C CA . ASN A 1 92 ? 21.738 12.585 -24.875 1.00 86.94 92 ASN A CA 1
ATOM 678 C C . ASN A 1 92 ? 20.247 12.223 -25.025 1.00 86.94 92 ASN A C 1
ATOM 680 O O . ASN A 1 92 ? 19.901 11.040 -25.029 1.00 86.94 92 ASN A O 1
ATOM 684 N N . PRO A 1 93 ? 19.354 13.208 -25.245 1.00 78.81 93 PRO A N 1
ATOM 685 C CA . PRO A 1 93 ? 17.908 12.979 -25.328 1.00 78.81 93 PRO A CA 1
ATOM 686 C C . PRO A 1 93 ? 17.427 12.084 -26.483 1.00 78.81 93 PRO A C 1
ATOM 688 O O . PRO A 1 93 ? 16.247 11.729 -26.507 1.00 78.81 93 PRO A O 1
ATOM 691 N N . ALA A 1 94 ? 18.291 11.767 -27.456 1.00 85.50 94 ALA A N 1
ATOM 692 C CA . ALA A 1 94 ? 18.010 10.818 -28.535 1.00 85.50 94 ALA A CA 1
ATOM 693 C C . ALA A 1 94 ? 18.440 9.379 -28.191 1.00 85.50 94 ALA A C 1
ATOM 695 O O . ALA A 1 94 ? 18.093 8.448 -28.918 1.00 85.50 94 ALA A O 1
ATOM 696 N N . ALA A 1 95 ? 19.193 9.183 -27.105 1.00 86.75 95 ALA A N 1
ATOM 697 C CA . ALA A 1 95 ? 19.627 7.867 -26.668 1.00 86.75 95 ALA A CA 1
ATOM 698 C C . ALA A 1 95 ? 18.469 7.081 -26.037 1.00 86.75 95 ALA A C 1
ATOM 700 O O . ALA A 1 95 ? 17.739 7.574 -25.171 1.00 86.75 95 ALA A O 1
ATOM 701 N N . ARG A 1 96 ? 18.352 5.824 -26.467 1.00 90.62 96 ARG A N 1
ATOM 702 C CA . ARG A 1 96 ? 17.530 4.780 -25.856 1.00 90.62 96 ARG A CA 1
ATOM 703 C C . ARG A 1 96 ? 18.474 3.685 -25.395 1.00 90.62 96 ARG A C 1
ATOM 705 O O . ARG A 1 96 ? 19.191 3.117 -26.215 1.00 90.62 96 ARG A O 1
ATOM 712 N N . GLU A 1 97 ? 18.464 3.401 -24.103 1.00 90.31 97 GLU A N 1
ATOM 713 C CA . GLU A 1 97 ? 19.250 2.321 -23.515 1.00 90.31 97 GLU A CA 1
ATOM 714 C C . GLU A 1 97 ? 18.325 1.281 -22.892 1.00 90.31 97 GLU A C 1
ATOM 716 O O . GLU A 1 97 ? 17.270 1.613 -22.355 1.00 90.31 97 GLU A O 1
ATOM 721 N N . THR A 1 98 ? 18.733 0.019 -22.958 1.00 88.25 98 THR A N 1
ATOM 722 C CA . THR A 1 98 ? 18.015 -1.092 -22.340 1.00 88.25 98 THR A CA 1
ATOM 723 C C . THR A 1 98 ? 18.902 -1.683 -21.254 1.00 88.25 98 THR A C 1
ATOM 725 O O . THR A 1 98 ? 20.009 -2.135 -21.541 1.00 88.25 98 THR A O 1
ATOM 728 N N . VAL A 1 99 ? 18.423 -1.675 -20.011 1.00 85.62 99 VAL A N 1
ATOM 729 C CA . VAL A 1 99 ? 19.151 -2.175 -18.839 1.00 85.62 99 VAL A CA 1
ATOM 730 C C . VAL A 1 99 ? 18.550 -3.504 -18.411 1.00 85.62 99 VAL A C 1
ATOM 732 O O . VAL A 1 99 ? 17.349 -3.608 -18.153 1.00 85.62 99 VAL A O 1
ATOM 735 N N . LYS A 1 100 ? 19.394 -4.535 -18.349 1.00 83.38 100 LYS A N 1
ATOM 736 C CA . LYS A 1 100 ? 18.986 -5.900 -18.025 1.00 83.38 100 LYS A CA 1
ATOM 737 C C . LYS A 1 100 ? 19.337 -6.228 -16.576 1.00 83.38 100 LYS A C 1
ATOM 739 O O . LYS A 1 100 ? 20.503 -6.382 -16.242 1.00 83.38 100 LYS A O 1
ATOM 744 N N . LEU A 1 101 ? 18.326 -6.433 -15.742 1.00 73.75 101 LEU A N 1
ATOM 745 C CA . LEU A 1 101 ? 18.474 -6.836 -14.345 1.00 73.75 101 LEU A CA 1
ATOM 746 C C . LEU A 1 101 ? 18.154 -8.335 -14.218 1.00 73.75 101 LEU A C 1
ATOM 748 O O . LEU A 1 101 ? 16.991 -8.742 -14.209 1.00 73.75 101 LEU A O 1
ATOM 752 N N . VAL A 1 102 ? 19.185 -9.184 -14.154 1.00 66.75 102 VAL A N 1
ATOM 753 C CA . VAL A 1 102 ? 19.037 -10.654 -14.076 1.00 66.75 102 VAL A CA 1
ATOM 754 C C . VAL A 1 102 ? 18.862 -11.110 -12.626 1.00 66.75 102 VAL A C 1
ATOM 756 O O . VAL A 1 102 ? 19.742 -10.857 -11.818 1.00 66.75 102 VAL A O 1
ATOM 759 N N . THR A 1 103 ? 17.744 -11.778 -12.320 1.00 60.47 103 THR A N 1
ATOM 760 C CA . THR A 1 103 ? 17.389 -12.373 -11.014 1.00 60.47 103 THR A CA 1
ATOM 761 C C . THR A 1 103 ? 17.566 -11.434 -9.823 1.00 60.47 103 THR A C 1
ATOM 763 O O . THR A 1 103 ? 18.553 -11.492 -9.095 1.00 60.47 103 THR A O 1
ATOM 766 N N . HIS A 1 104 ? 16.575 -10.571 -9.612 1.00 66.44 104 HIS A N 1
ATOM 767 C CA . HIS A 1 104 ? 16.598 -9.607 -8.519 1.00 66.44 104 HIS A CA 1
ATOM 768 C C . HIS A 1 104 ? 15.378 -9.796 -7.636 1.00 66.44 104 HIS A C 1
ATOM 770 O O . HIS A 1 104 ? 14.242 -9.643 -8.089 1.00 66.44 104 HIS A O 1
ATOM 776 N N . ARG A 1 105 ? 15.642 -10.091 -6.361 1.00 75.38 105 ARG A N 1
ATOM 777 C CA . ARG A 1 105 ? 14.693 -9.781 -5.305 1.00 75.38 105 ARG A CA 1
ATOM 778 C C . ARG A 1 105 ? 14.870 -8.319 -4.937 1.00 75.38 105 ARG A C 1
ATOM 780 O O . ARG A 1 105 ? 15.970 -7.898 -4.581 1.00 75.38 105 ARG A O 1
ATOM 787 N N . ILE A 1 106 ? 13.789 -7.563 -5.025 1.00 74.31 106 ILE A N 1
ATOM 788 C CA . ILE A 1 106 ? 13.742 -6.189 -4.543 1.00 74.31 106 ILE A CA 1
ATOM 789 C C . ILE A 1 106 ? 12.799 -6.163 -3.360 1.00 74.31 106 ILE A C 1
ATOM 791 O O . ILE A 1 106 ? 11.640 -6.538 -3.489 1.00 74.31 106 ILE A O 1
ATOM 795 N N . GLU A 1 107 ? 13.312 -5.724 -2.222 1.00 77.19 107 GLU A N 1
ATOM 796 C CA . GLU A 1 107 ? 12.535 -5.531 -1.006 1.00 77.19 107 GLU A CA 1
ATOM 797 C C . GLU A 1 107 ? 12.447 -4.040 -0.705 1.00 77.19 107 GLU A C 1
ATOM 799 O O . GLU A 1 107 ? 13.439 -3.298 -0.788 1.00 77.19 107 GLU A O 1
ATOM 804 N N . PHE A 1 108 ? 11.243 -3.611 -0.358 1.00 75.06 108 PHE A N 1
ATOM 805 C CA . PHE A 1 108 ? 10.971 -2.289 0.168 1.00 75.06 108 PHE A CA 1
ATOM 806 C C . PHE A 1 108 ? 10.016 -2.403 1.344 1.00 75.06 108 PHE A C 1
ATOM 808 O O . PHE A 1 108 ? 9.065 -3.183 1.314 1.00 75.06 108 PHE A O 1
ATOM 815 N N . SER A 1 109 ? 10.284 -1.608 2.373 1.00 79.94 109 SER A N 1
ATOM 816 C CA . SER A 1 109 ? 9.341 -1.391 3.454 1.00 79.94 109 SER A CA 1
ATOM 817 C C . SER A 1 109 ? 9.077 0.093 3.632 1.00 79.94 109 SER A C 1
ATOM 819 O O . SER A 1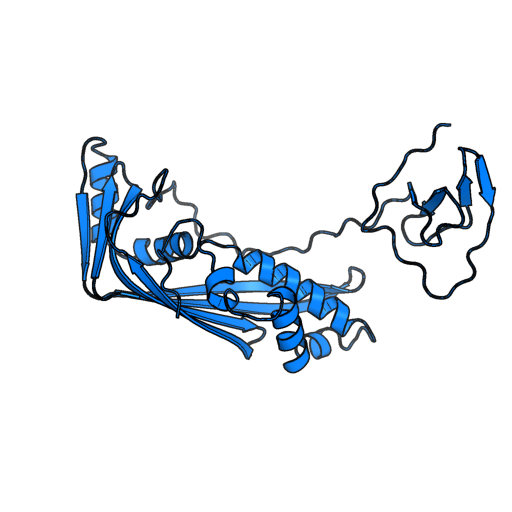 109 ? 9.947 0.933 3.380 1.00 79.94 109 SER A O 1
ATOM 821 N N . HIS A 1 110 ? 7.844 0.408 4.005 1.00 79.50 110 HIS A N 1
ATOM 822 C CA . HIS A 1 110 ? 7.399 1.764 4.247 1.00 79.50 110 HIS A CA 1
ATOM 823 C C . HIS A 1 110 ? 6.750 1.824 5.634 1.00 79.50 110 HIS A C 1
ATOM 825 O O . HIS A 1 110 ? 5.628 1.336 5.801 1.00 79.50 110 HIS A O 1
ATOM 831 N N . PRO A 1 111 ? 7.459 2.366 6.640 1.00 82.81 111 PRO A N 1
ATOM 832 C CA . PRO A 1 111 ? 6.892 2.557 7.960 1.00 82.81 111 PRO A CA 1
ATOM 833 C C . PRO A 1 111 ? 5.974 3.780 7.955 1.00 82.81 111 PRO A C 1
ATOM 835 O O . PRO A 1 111 ? 6.328 4.853 7.464 1.00 82.81 111 PRO A O 1
ATOM 838 N N . TRP A 1 112 ? 4.807 3.618 8.555 1.00 84.88 112 TRP A N 1
ATOM 839 C CA . TRP A 1 112 ? 3.820 4.657 8.779 1.00 84.88 112 TRP A CA 1
ATOM 840 C C . TRP A 1 112 ? 3.549 4.813 10.265 1.00 84.88 112 TRP A C 1
ATOM 842 O O . TRP A 1 112 ? 3.566 3.866 11.054 1.00 84.88 112 TRP A O 1
ATOM 852 N N . THR A 1 113 ? 3.276 6.050 10.649 1.00 82.69 113 THR A N 1
ATOM 853 C CA . THR A 1 113 ? 2.972 6.419 12.023 1.00 82.69 113 THR A CA 1
ATOM 854 C C . THR A 1 113 ? 1.643 7.154 12.029 1.00 82.69 113 THR A C 1
ATOM 856 O O . THR A 1 113 ? 1.551 8.271 11.525 1.00 82.69 113 THR A O 1
ATOM 859 N N . VAL A 1 114 ? 0.614 6.527 12.596 1.00 84.62 114 VAL A N 1
ATOM 860 C CA . VAL A 1 114 ? -0.734 7.091 12.700 1.00 84.62 114 VAL A CA 1
ATOM 861 C C . VAL A 1 114 ? -0.947 7.578 14.128 1.00 84.62 114 VAL A C 1
ATOM 863 O O . VAL A 1 114 ? -0.978 6.785 15.070 1.00 84.62 114 VAL A O 1
ATOM 866 N N . GLU A 1 115 ? -1.078 8.890 14.315 1.00 85.31 115 GLU A N 1
ATOM 867 C CA . GLU A 1 115 ? -1.466 9.447 15.612 1.00 85.31 115 GLU A CA 1
ATOM 868 C C . GLU A 1 115 ? -2.979 9.311 15.809 1.00 85.31 115 GLU A C 1
ATOM 870 O O . GLU A 1 115 ? -3.776 9.767 14.991 1.00 85.31 115 GLU A O 1
ATOM 875 N N . VAL A 1 116 ? -3.380 8.699 16.921 1.00 85.94 116 VAL A N 1
ATOM 876 C CA . VAL A 1 116 ? -4.784 8.513 17.276 1.00 85.94 116 VAL A CA 1
ATOM 877 C C . VAL A 1 116 ? -5.197 9.599 18.257 1.00 85.94 116 VAL A C 1
ATOM 879 O O . VAL A 1 116 ? -4.704 9.666 19.386 1.00 85.94 116 VAL A O 1
ATOM 882 N N . LEU A 1 117 ? -6.149 10.428 17.835 1.00 81.94 117 LEU A N 1
ATOM 883 C CA . LEU A 1 117 ? -6.744 11.480 18.650 1.00 81.94 117 LEU A CA 1
ATOM 884 C C . LEU A 1 117 ? -8.192 11.114 18.999 1.00 81.94 117 LEU A C 1
ATOM 886 O O . LEU A 1 117 ? -8.985 10.792 18.120 1.00 81.94 117 LEU A O 1
ATOM 890 N N . VAL A 1 118 ? -8.563 11.224 20.275 1.00 82.31 118 VAL A N 1
ATOM 891 C CA . VAL A 1 118 ? -9.951 11.092 20.741 1.00 82.31 118 VAL A CA 1
ATOM 892 C C . VAL A 1 118 ? -10.382 12.419 21.352 1.00 82.31 118 VAL A C 1
ATOM 894 O O . VAL A 1 118 ? -9.781 12.892 22.318 1.00 82.31 118 VAL A O 1
ATOM 897 N N . ASN A 1 119 ? -11.420 13.043 20.788 1.00 82.31 119 ASN A N 1
ATOM 898 C CA . ASN A 1 119 ? -11.894 14.375 21.194 1.00 82.31 119 ASN A CA 1
ATOM 899 C C . ASN A 1 119 ? -10.760 15.426 21.221 1.00 82.31 119 ASN A C 1
ATOM 901 O O . ASN A 1 119 ? -10.634 16.195 22.177 1.00 82.31 119 ASN A O 1
ATOM 905 N N . GLY A 1 120 ? -9.881 15.394 20.212 1.00 79.88 120 GLY A N 1
ATOM 906 C CA . GLY A 1 120 ? -8.720 16.286 20.094 1.00 79.88 120 GLY A CA 1
ATOM 907 C C . GLY A 1 120 ? -7.573 16.002 21.074 1.00 79.88 120 GLY A C 1
ATOM 908 O O . GLY A 1 120 ? -6.597 16.748 21.101 1.00 79.88 120 GLY A O 1
ATOM 909 N N . LYS A 1 121 ? -7.660 14.943 21.889 1.00 81.38 121 LYS A N 1
ATOM 910 C CA . LYS A 1 121 ? -6.597 14.525 22.814 1.00 81.38 121 LYS A CA 1
ATOM 911 C C . LYS A 1 121 ? -5.878 13.302 22.269 1.00 81.38 121 LYS A C 1
ATOM 913 O O . LYS A 1 121 ? -6.529 12.340 21.875 1.00 81.38 121 LYS A O 1
ATOM 918 N N . SER A 1 122 ? -4.549 13.313 22.313 1.00 88.31 122 SER A N 1
ATOM 919 C CA . SER A 1 122 ? -3.743 12.165 21.894 1.00 88.31 122 SER A CA 1
ATOM 920 C C . SER A 1 122 ? -4.021 10.953 22.789 1.00 88.31 122 SER A C 1
ATOM 922 O O . SER A 1 122 ? -3.835 11.009 24.009 1.00 88.31 122 SER A O 1
ATOM 924 N N . ALA A 1 123 ? -4.528 9.880 22.182 1.00 87.31 123 ALA A N 1
ATOM 925 C CA . ALA A 1 123 ? -4.665 8.563 22.797 1.00 87.31 123 ALA A CA 1
ATOM 926 C C . ALA A 1 123 ? -3.363 7.760 22.660 1.00 87.31 123 ALA A C 1
ATOM 928 O O . ALA A 1 123 ? -3.043 6.951 23.528 1.00 87.31 123 ALA A O 1
ATOM 929 N N . GLY A 1 124 ? -2.584 8.053 21.619 1.00 87.25 124 GLY A N 1
ATOM 930 C CA . GLY A 1 124 ? -1.244 7.539 21.386 1.00 87.25 124 GLY A CA 1
ATOM 931 C C . GLY A 1 124 ? -0.998 7.326 19.899 1.00 87.25 124 GLY A C 1
ATOM 932 O O . GLY A 1 124 ? -1.694 7.887 19.055 1.00 87.25 124 GLY A O 1
ATOM 933 N N . THR A 1 125 ? -0.007 6.502 19.589 1.00 88.00 125 THR A N 1
ATOM 934 C CA . THR A 1 125 ? 0.459 6.296 18.222 1.00 88.00 125 THR A CA 1
ATOM 935 C C . THR A 1 125 ? 0.351 4.833 17.841 1.00 88.00 125 THR A C 1
ATOM 937 O O . THR A 1 125 ? 0.679 3.951 18.634 1.00 88.00 125 THR A O 1
ATOM 940 N N . LEU A 1 126 ? -0.090 4.595 16.615 1.00 87.06 126 LEU A N 1
ATOM 941 C CA . LEU A 1 126 ? -0.114 3.295 15.982 1.00 87.06 126 LEU A CA 1
ATOM 942 C C . LEU A 1 126 ? 0.971 3.247 14.907 1.00 87.06 126 LEU A C 1
ATOM 944 O O . LEU A 1 126 ? 1.026 4.107 14.028 1.00 87.06 126 LEU A O 1
ATOM 948 N N . GLU A 1 127 ? 1.827 2.239 14.981 1.00 88.69 127 GLU A N 1
ATOM 949 C CA . GLU A 1 127 ? 2.802 1.956 13.933 1.00 88.69 127 GLU A CA 1
ATOM 950 C C . GLU A 1 127 ? 2.189 0.977 12.938 1.00 88.69 127 GLU A C 1
ATOM 952 O O . GLU A 1 127 ? 1.595 -0.025 13.338 1.00 88.69 127 GLU A O 1
ATOM 957 N N . ALA A 1 128 ? 2.327 1.266 11.652 1.00 86.19 128 ALA A N 1
ATOM 958 C CA . ALA A 1 128 ? 1.993 0.341 10.583 1.00 86.19 128 ALA A CA 1
ATOM 959 C C . ALA A 1 128 ? 3.196 0.214 9.654 1.00 86.19 128 ALA A C 1
ATOM 961 O O . ALA A 1 128 ? 3.906 1.187 9.426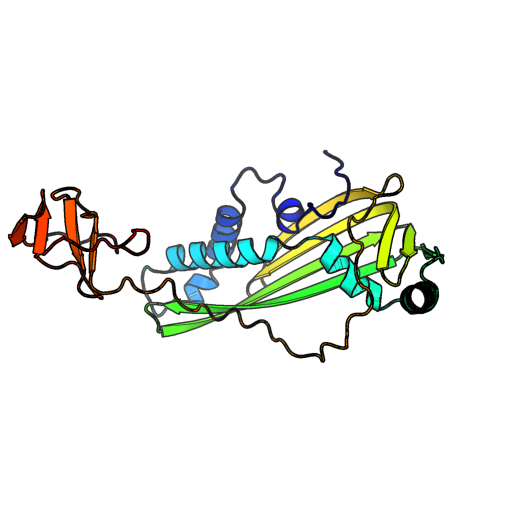 1.00 86.19 128 ALA A O 1
ATOM 962 N N . GLU A 1 129 ? 3.438 -0.970 9.114 1.00 88.56 129 GLU A N 1
ATOM 963 C CA . GLU A 1 129 ? 4.526 -1.195 8.171 1.00 88.56 129 GLU A CA 1
ATOM 964 C C . GLU A 1 129 ? 4.000 -1.966 6.970 1.00 88.56 129 GLU A C 1
ATOM 966 O O . GLU A 1 129 ? 3.446 -3.059 7.098 1.00 88.56 129 GLU A O 1
ATOM 971 N N . LEU A 1 130 ? 4.173 -1.379 5.788 1.00 87.94 130 LEU A N 1
ATOM 972 C CA . LEU A 1 130 ? 3.969 -2.081 4.534 1.00 87.94 130 LEU A CA 1
ATOM 973 C C . LEU A 1 130 ? 5.309 -2.651 4.081 1.00 87.94 130 LEU A C 1
ATOM 975 O O . LEU A 1 130 ? 6.208 -1.889 3.737 1.00 87.94 130 LEU A O 1
ATOM 979 N N . ALA A 1 131 ? 5.422 -3.973 4.016 1.00 88.25 131 ALA A N 1
ATOM 980 C CA . ALA A 1 131 ? 6.561 -4.668 3.435 1.00 88.25 131 ALA A CA 1
ATOM 981 C C . ALA A 1 131 ? 6.164 -5.298 2.100 1.00 88.25 131 ALA A C 1
ATOM 983 O O . ALA A 1 131 ? 5.154 -5.996 1.999 1.00 88.25 131 ALA A O 1
ATOM 984 N N . VAL A 1 132 ? 6.971 -5.090 1.064 1.00 85.00 132 VAL A N 1
ATOM 985 C CA . VAL A 1 132 ? 6.731 -5.667 -0.257 1.00 85.00 132 VAL A CA 1
ATOM 986 C C . VAL A 1 132 ? 8.026 -6.231 -0.829 1.00 85.00 132 VAL A C 1
ATOM 988 O O . VAL A 1 132 ? 9.092 -5.616 -0.751 1.00 85.00 132 VAL A O 1
ATOM 991 N N . SER A 1 133 ? 7.919 -7.407 -1.439 1.00 85.69 133 SER A N 1
ATOM 992 C CA . SER A 1 133 ? 8.996 -8.059 -2.171 1.00 85.69 133 SER A CA 1
ATOM 993 C C . SER A 1 133 ? 8.585 -8.318 -3.617 1.00 85.69 133 SER A C 1
ATOM 995 O O . SER A 1 133 ? 7.492 -8.819 -3.890 1.00 85.69 133 SER A O 1
ATOM 997 N N . LEU A 1 134 ? 9.473 -7.997 -4.554 1.00 80.12 134 LEU A N 1
ATOM 998 C CA . LEU A 1 134 ? 9.351 -8.346 -5.966 1.00 80.12 134 LEU A CA 1
ATOM 999 C C . LEU A 1 134 ? 10.401 -9.397 -6.273 1.00 80.12 134 LEU A C 1
ATOM 1001 O O . LEU A 1 134 ? 11.594 -9.102 -6.263 1.00 80.12 134 LEU A O 1
ATOM 1005 N N . ASP A 1 135 ? 9.950 -10.610 -6.560 1.00 80.56 135 ASP A N 1
ATOM 1006 C CA . ASP A 1 135 ? 10.782 -11.702 -7.044 1.00 80.56 135 ASP A CA 1
ATOM 1007 C C . ASP A 1 135 ? 10.655 -11.784 -8.564 1.00 80.56 135 ASP A C 1
ATOM 1009 O O . ASP A 1 135 ? 9.581 -12.073 -9.105 1.00 80.56 135 ASP A O 1
ATOM 1013 N N . MET A 1 136 ? 11.755 -11.496 -9.259 1.00 77.62 136 MET A N 1
ATOM 1014 C CA . MET A 1 136 ? 11.775 -11.399 -10.715 1.00 77.62 136 MET A CA 1
ATOM 1015 C C . MET A 1 136 ? 12.924 -12.223 -11.288 1.00 77.62 136 MET A C 1
ATOM 1017 O O . MET A 1 136 ? 14.085 -11.992 -10.951 1.00 77.62 136 MET A O 1
ATOM 1021 N N . ASP A 1 137 ? 12.609 -13.145 -12.201 1.00 71.44 137 ASP A N 1
ATOM 1022 C CA . ASP A 1 137 ? 13.616 -13.980 -12.875 1.00 71.44 137 ASP A CA 1
ATOM 1023 C C . ASP A 1 137 ? 14.524 -13.131 -13.783 1.00 71.44 137 ASP A C 1
ATOM 1025 O O . ASP A 1 137 ? 15.743 -13.317 -13.839 1.00 71.44 137 ASP A O 1
ATOM 1029 N N . LEU A 1 138 ? 13.917 -12.163 -14.473 1.00 73.12 138 LEU A N 1
ATOM 1030 C CA . LEU A 1 138 ? 14.561 -11.202 -15.357 1.00 73.12 138 LEU A CA 1
ATOM 1031 C C . LEU A 1 138 ? 13.662 -9.973 -15.505 1.00 73.12 138 LEU A C 1
ATOM 1033 O O . LEU A 1 138 ? 12.501 -10.125 -15.878 1.00 73.12 138 LEU A O 1
ATOM 1037 N N . VAL A 1 139 ? 14.223 -8.781 -15.303 1.00 75.31 139 VAL A N 1
ATOM 1038 C CA . VAL A 1 139 ? 13.604 -7.520 -15.724 1.00 75.31 139 VAL A CA 1
ATOM 1039 C C . VAL A 1 139 ? 14.475 -6.826 -16.750 1.00 75.31 139 VAL A C 1
ATOM 1041 O O . VAL A 1 139 ? 15.696 -6.761 -16.620 1.00 75.31 139 VAL A O 1
ATOM 1044 N N . VAL A 1 140 ? 13.824 -6.291 -17.773 1.00 81.44 140 VAL A N 1
ATOM 1045 C CA . VAL A 1 140 ? 14.451 -5.464 -18.798 1.00 81.44 140 VAL A CA 1
ATOM 1046 C C . VAL A 1 140 ? 13.765 -4.103 -18.768 1.00 81.44 140 VAL A C 1
ATOM 1048 O O . VAL A 1 140 ? 12.552 -4.026 -18.953 1.00 81.44 140 VAL A O 1
ATOM 1051 N N . LEU A 1 141 ? 14.528 -3.047 -18.487 1.00 82.81 141 LEU A N 1
ATOM 1052 C CA . LEU A 1 141 ? 14.040 -1.671 -18.382 1.00 82.81 141 LEU A CA 1
ATOM 1053 C C . LEU A 1 141 ? 14.526 -0.855 -19.576 1.00 82.81 141 LEU A C 1
ATOM 1055 O O . LEU A 1 141 ? 15.709 -0.890 -19.908 1.00 82.81 141 LEU A O 1
ATOM 1059 N N . VAL A 1 142 ? 13.633 -0.077 -20.182 1.00 86.88 142 VAL A N 1
ATOM 1060 C CA . VAL A 1 142 ? 13.977 0.876 -21.242 1.00 86.88 142 VAL A CA 1
ATOM 1061 C C . VAL A 1 142 ? 14.146 2.253 -20.628 1.00 86.88 142 VAL A C 1
ATOM 1063 O O . VAL A 1 142 ? 13.203 2.811 -20.065 1.00 86.88 142 VAL A O 1
ATOM 1066 N N . VAL A 1 143 ? 15.334 2.827 -20.775 1.00 89.06 143 VAL A N 1
ATOM 1067 C CA . VAL A 1 143 ? 15.684 4.150 -20.267 1.00 89.06 143 VAL A CA 1
ATOM 1068 C C . VAL A 1 143 ? 15.833 5.128 -21.430 1.00 89.06 143 VAL A C 1
ATOM 1070 O O . VAL A 1 143 ? 16.560 4.870 -22.391 1.00 89.06 143 VAL A O 1
ATOM 1073 N N . GLN A 1 144 ? 15.134 6.257 -21.352 1.00 88.56 144 GLN A N 1
ATOM 1074 C CA . GLN A 1 144 ? 15.212 7.353 -22.318 1.00 88.56 144 GLN A CA 1
ATOM 1075 C C . GLN A 1 144 ? 15.083 8.684 -21.586 1.00 88.56 144 GLN A C 1
ATOM 1077 O O . GLN A 1 144 ? 14.249 8.817 -20.690 1.00 88.56 144 GLN A O 1
ATOM 1082 N N . ARG A 1 145 ? 15.869 9.694 -21.980 1.00 85.56 145 ARG A N 1
ATOM 1083 C CA . ARG A 1 145 ? 15.827 11.039 -21.371 1.00 85.56 145 ARG A CA 1
ATOM 1084 C C . ARG A 1 145 ? 15.941 11.012 -19.835 1.00 85.56 145 ARG A C 1
ATOM 1086 O O . ARG A 1 145 ? 15.259 11.774 -19.153 1.00 85.56 145 ARG A O 1
ATOM 1093 N N . GLY A 1 146 ? 16.738 10.093 -19.283 1.00 85.44 146 GLY A N 1
ATOM 1094 C CA . GLY A 1 146 ? 16.898 9.914 -17.835 1.00 85.44 146 GLY A CA 1
ATOM 1095 C C . GLY A 1 146 ? 15.706 9.289 -17.102 1.00 85.44 146 GLY A C 1
ATOM 1096 O O . GLY A 1 146 ? 15.669 9.300 -15.870 1.00 85.44 146 GLY A O 1
ATOM 1097 N N . ARG A 1 147 ? 14.731 8.742 -17.835 1.00 85.62 147 ARG A N 1
ATOM 1098 C CA . ARG A 1 147 ? 13.510 8.134 -17.297 1.00 85.62 147 ARG A CA 1
ATOM 1099 C C . ARG A 1 147 ? 13.386 6.675 -17.703 1.00 85.62 147 ARG A C 1
ATOM 1101 O O . ARG A 1 147 ? 13.743 6.323 -18.824 1.00 85.62 147 ARG A O 1
ATOM 1108 N N . ILE A 1 148 ? 12.803 5.849 -16.837 1.00 83.25 148 ILE A N 1
ATOM 1109 C CA . ILE A 1 148 ? 12.314 4.526 -17.243 1.00 83.25 148 ILE A CA 1
ATOM 1110 C C . ILE A 1 148 ? 11.027 4.745 -18.031 1.00 83.25 148 ILE A C 1
ATOM 1112 O O . ILE A 1 148 ? 10.056 5.259 -17.490 1.00 83.25 148 ILE A O 1
ATOM 1116 N N . THR A 1 149 ? 11.027 4.382 -19.305 1.00 84.12 149 THR A N 1
ATOM 1117 C CA . THR A 1 149 ? 9.909 4.617 -20.236 1.00 84.12 149 THR A CA 1
ATOM 1118 C C . THR A 1 149 ? 9.139 3.353 -20.574 1.00 84.12 149 THR A C 1
ATOM 1120 O O . THR A 1 149 ? 7.982 3.442 -20.973 1.00 84.12 149 THR A O 1
ATOM 1123 N N . ALA A 1 150 ? 9.747 2.183 -20.380 1.00 78.56 150 ALA A N 1
ATOM 1124 C CA . ALA A 1 150 ? 9.058 0.915 -20.529 1.00 78.56 150 ALA A CA 1
ATOM 1125 C C . ALA A 1 150 ? 9.711 -0.205 -19.716 1.00 78.56 150 ALA A C 1
ATOM 1127 O O . ALA A 1 150 ? 10.892 -0.137 -19.359 1.00 78.56 150 ALA A O 1
ATOM 1128 N N . ILE A 1 151 ? 8.930 -1.255 -19.476 1.00 78.50 151 ILE A N 1
ATOM 1129 C CA . ILE A 1 151 ? 9.386 -2.537 -18.936 1.00 78.50 151 ILE A CA 1
ATOM 1130 C C . ILE A 1 151 ? 9.134 -3.588 -20.013 1.00 78.50 151 ILE A C 1
ATOM 1132 O O . ILE A 1 151 ? 7.996 -3.758 -20.436 1.00 78.50 151 ILE A O 1
ATOM 1136 N N . GLU A 1 152 ? 10.178 -4.271 -20.481 1.00 74.69 152 GLU A N 1
ATOM 1137 C CA . GLU A 1 152 ? 10.095 -5.181 -21.635 1.00 74.69 152 GLU A CA 1
ATOM 1138 C C . GLU A 1 152 ? 9.883 -6.659 -21.264 1.00 74.69 152 GLU A C 1
ATOM 1140 O O . GLU A 1 152 ? 9.448 -7.434 -22.119 1.00 74.69 152 GLU A O 1
ATOM 1145 N N . SER A 1 153 ? 10.193 -7.111 -20.038 1.00 66.75 153 SER A N 1
ATOM 1146 C CA . SER A 1 153 ? 10.027 -8.542 -19.724 1.00 66.75 153 SER A CA 1
ATOM 1147 C C . SER A 1 153 ? 9.982 -8.923 -18.245 1.00 66.75 153 SER A C 1
ATOM 1149 O O . SER A 1 153 ? 10.664 -8.294 -17.438 1.00 66.75 153 SER A O 1
ATOM 1151 N N . GLY A 1 154 ? 9.319 -10.059 -17.962 1.00 64.50 154 GLY A N 1
ATOM 1152 C CA . GLY A 1 154 ? 9.495 -10.903 -16.769 1.00 64.50 154 GLY A CA 1
ATOM 1153 C C . GLY A 1 154 ? 8.217 -11.600 -16.269 1.00 64.50 154 GLY A C 1
ATOM 1154 O O . GLY A 1 154 ? 7.109 -11.095 -16.427 1.00 64.50 154 GLY A O 1
ATOM 1155 N N . AR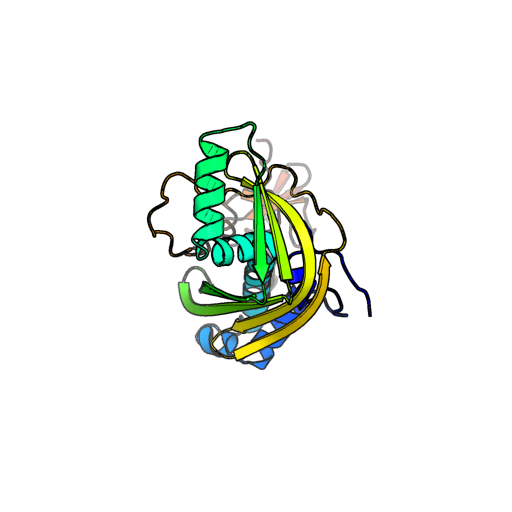G A 1 155 ? 8.343 -12.760 -15.612 1.00 70.00 155 ARG A N 1
ATOM 1156 C CA . ARG A 1 155 ? 7.348 -13.169 -14.607 1.00 70.00 155 ARG A CA 1
ATOM 1157 C C . ARG A 1 155 ? 7.768 -12.508 -13.303 1.00 70.00 155 ARG A C 1
ATOM 1159 O O . ARG A 1 155 ? 8.908 -12.677 -12.882 1.00 70.00 155 ARG A O 1
ATOM 1166 N N . CYS A 1 156 ? 6.858 -11.763 -12.693 1.00 77.81 156 CYS A N 1
ATOM 1167 C CA . CYS A 1 156 ? 7.082 -11.148 -11.396 1.00 77.81 156 CYS A CA 1
ATOM 1168 C C . CYS A 1 156 ? 6.128 -11.770 -10.382 1.00 77.81 156 CYS A C 1
ATOM 1170 O O . CYS A 1 156 ? 4.928 -11.917 -10.639 1.00 77.81 156 CYS A O 1
ATOM 1172 N N . ILE A 1 157 ? 6.673 -12.153 -9.237 1.00 84.88 157 ILE A N 1
ATOM 1173 C CA . ILE A 1 157 ? 5.886 -12.498 -8.066 1.00 84.88 157 ILE A CA 1
ATOM 1174 C C . ILE A 1 157 ? 6.028 -11.336 -7.095 1.00 84.88 157 ILE A C 1
ATOM 1176 O O . ILE A 1 157 ? 7.124 -11.057 -6.618 1.00 84.88 157 ILE A O 1
ATOM 1180 N N . VAL A 1 158 ? 4.916 -10.665 -6.816 1.00 86.44 158 VAL A N 1
ATOM 1181 C CA . VAL A 1 158 ? 4.867 -9.597 -5.819 1.00 86.44 158 VAL A CA 1
ATOM 1182 C C . VAL A 1 158 ? 4.259 -10.176 -4.557 1.00 86.44 158 VAL A C 1
ATOM 1184 O O . VAL A 1 158 ? 3.154 -10.715 -4.599 1.00 86.44 158 VAL A O 1
ATOM 1187 N N . THR A 1 159 ? 4.967 -10.072 -3.441 1.00 89.50 159 THR A N 1
ATOM 1188 C CA . THR A 1 159 ? 4.430 -10.384 -2.116 1.00 89.50 159 THR A CA 1
ATOM 1189 C C . THR A 1 159 ? 4.299 -9.079 -1.353 1.00 89.50 159 THR A C 1
ATOM 1191 O O . THR A 1 159 ? 5.270 -8.342 -1.277 1.00 89.50 159 THR A O 1
ATOM 1194 N N . ALA A 1 160 ? 3.127 -8.794 -0.796 1.00 90.81 160 ALA A N 1
ATOM 1195 C CA . ALA A 1 160 ? 2.902 -7.647 0.074 1.00 90.81 160 ALA A CA 1
ATOM 1196 C C . ALA A 1 160 ? 2.365 -8.127 1.423 1.00 90.81 160 ALA A C 1
ATOM 1198 O O . ALA A 1 160 ? 1.519 -9.025 1.479 1.00 90.81 160 ALA A O 1
ATOM 1199 N N . ALA A 1 161 ? 2.867 -7.535 2.497 1.00 91.81 161 ALA A N 1
ATOM 1200 C CA . ALA A 1 161 ? 2.427 -7.755 3.861 1.00 91.81 161 ALA A CA 1
ATOM 1201 C C . ALA A 1 161 ? 2.219 -6.400 4.536 1.00 91.81 161 ALA A C 1
ATOM 1203 O O . ALA A 1 161 ? 3.060 -5.512 4.415 1.00 91.81 161 ALA A O 1
ATOM 1204 N N . LEU A 1 162 ? 1.091 -6.252 5.221 1.00 91.62 162 LEU A N 1
ATOM 1205 C CA . LEU A 1 162 ? 0.812 -5.106 6.068 1.00 91.62 162 LEU A CA 1
ATOM 1206 C C . LEU A 1 162 ? 0.817 -5.575 7.516 1.00 91.62 162 LEU A C 1
ATOM 1208 O O . LEU A 1 162 ? 0.029 -6.443 7.900 1.00 91.62 162 LEU A O 1
ATOM 1212 N N . GLU A 1 163 ? 1.673 -4.957 8.312 1.00 90.88 163 GLU A N 1
ATOM 1213 C CA . GLU A 1 163 ? 1.726 -5.141 9.7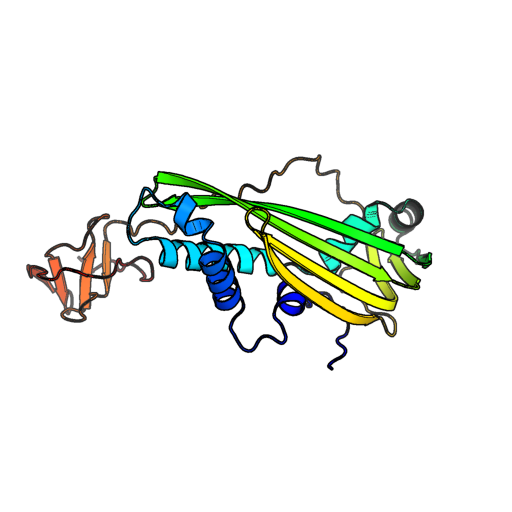52 1.00 90.88 163 GLU A CA 1
ATOM 1214 C C . GLU A 1 163 ? 1.201 -3.895 10.452 1.00 90.88 163 GLU A C 1
ATOM 1216 O O . GLU A 1 163 ? 1.446 -2.770 10.022 1.00 90.88 163 GLU A O 1
ATOM 1221 N N . ILE A 1 164 ? 0.464 -4.093 11.540 1.00 87.31 164 ILE A N 1
ATOM 1222 C CA . ILE A 1 164 ? -0.050 -3.015 12.376 1.00 87.31 164 ILE A CA 1
ATOM 1223 C C . ILE A 1 164 ? 0.260 -3.352 13.829 1.00 87.31 164 ILE A C 1
ATOM 1225 O O . ILE A 1 164 ? -0.118 -4.412 14.324 1.00 87.31 164 ILE A O 1
ATOM 1229 N N . ALA A 1 165 ? 0.976 -2.457 14.508 1.00 85.56 165 ALA A N 1
ATOM 1230 C CA . ALA A 1 165 ? 1.544 -2.666 15.837 1.00 85.56 165 ALA A CA 1
ATOM 1231 C C . ALA A 1 165 ? 2.211 -4.041 15.976 1.00 85.56 165 ALA A C 1
ATOM 1233 O O . ALA A 1 165 ? 1.902 -4.805 16.892 1.00 85.56 165 ALA A O 1
ATOM 1234 N N . GLN A 1 166 ? 3.107 -4.356 15.034 1.00 81.19 166 GLN A N 1
ATOM 1235 C CA . GLN A 1 166 ? 3.879 -5.605 15.006 1.00 81.19 166 GLN A CA 1
ATOM 1236 C C . GLN A 1 166 ? 3.015 -6.878 14.859 1.00 81.19 166 GLN A C 1
ATOM 1238 O O . GLN A 1 166 ? 3.463 -7.980 15.168 1.00 81.19 166 GLN A O 1
ATOM 1243 N N . THR A 1 167 ? 1.759 -6.740 14.416 1.00 85.06 167 THR A N 1
ATOM 1244 C CA . THR A 1 167 ? 0.851 -7.857 14.121 1.00 85.06 167 THR A CA 1
ATOM 1245 C C . THR A 1 167 ? 0.542 -7.880 12.627 1.00 85.06 167 THR A C 1
ATOM 1247 O O . THR A 1 167 ? 0.103 -6.869 12.082 1.00 85.06 167 THR A O 1
ATOM 1250 N N . GLU A 1 168 ? 0.743 -9.022 11.959 1.00 89.00 168 GLU A N 1
ATOM 1251 C CA . GLU A 1 168 ? 0.405 -9.189 10.537 1.00 89.00 168 GLU A CA 1
ATOM 1252 C C . GLU A 1 168 ? -1.112 -9.048 10.345 1.00 89.00 168 GLU A C 1
ATOM 1254 O O . GLU A 1 168 ? -1.886 -9.920 10.737 1.00 89.00 168 GLU A O 1
ATOM 1259 N N . ALA A 1 169 ? -1.538 -7.931 9.751 1.00 88.31 169 ALA A N 1
ATOM 1260 C CA . ALA A 1 169 ? -2.941 -7.664 9.457 1.00 88.31 169 ALA A CA 1
ATOM 1261 C C . ALA A 1 169 ? -3.382 -8.403 8.191 1.00 88.31 169 ALA A C 1
ATOM 1263 O O . ALA A 1 169 ? -4.502 -8.910 8.122 1.00 88.31 169 ALA A O 1
ATOM 1264 N N . ILE A 1 170 ? -2.500 -8.456 7.186 1.00 90.81 170 ILE A N 1
ATOM 1265 C CA . ILE A 1 170 ? -2.712 -9.215 5.957 1.00 90.81 170 ILE A CA 1
ATOM 1266 C C . ILE A 1 170 ? -1.392 -9.489 5.238 1.00 90.81 170 ILE A C 1
ATOM 1268 O O . ILE A 1 170 ? -0.490 -8.655 5.209 1.00 90.81 170 ILE A O 1
ATOM 1272 N N . LYS A 1 171 ? -1.329 -10.638 4.562 1.00 91.44 171 LYS A N 1
ATOM 1273 C CA . LYS A 1 171 ? -0.283 -10.967 3.599 1.00 91.44 171 LYS A CA 1
ATOM 1274 C C . LYS A 1 171 ? -0.871 -11.599 2.348 1.00 91.44 171 LYS A C 1
ATOM 1276 O O . LYS A 1 171 ? -1.705 -12.512 2.412 1.00 91.44 171 LYS A O 1
ATOM 1281 N N . ARG A 1 172 ? -0.425 -11.122 1.189 1.00 91.56 172 ARG A N 1
ATOM 1282 C CA . ARG A 1 172 ? -0.837 -11.634 -0.121 1.00 91.56 172 ARG A CA 1
ATOM 1283 C C . ARG A 1 172 ? 0.321 -11.726 -1.086 1.00 91.56 172 ARG A C 1
ATOM 1285 O O . ARG A 1 172 ? 1.321 -11.024 -0.980 1.00 91.56 172 ARG A O 1
ATOM 1292 N N . GLN A 1 173 ? 0.136 -12.612 -2.053 1.00 90.81 173 GLN A N 1
ATOM 1293 C CA . GLN A 1 173 ? 1.047 -12.794 -3.161 1.00 90.81 173 GLN A CA 1
ATOM 1294 C C . GLN A 1 173 ? 0.266 -12.763 -4.471 1.00 90.81 173 GLN A C 1
ATOM 1296 O O . GLN A 1 173 ? -0.725 -13.476 -4.627 1.00 90.81 173 GLN A O 1
ATOM 1301 N N . GLY A 1 174 ? 0.747 -11.962 -5.415 1.00 85.94 174 GLY A N 1
ATOM 1302 C CA . GLY A 1 174 ? 0.196 -11.805 -6.753 1.00 85.94 174 GLY A CA 1
ATOM 1303 C C . GLY A 1 174 ? 1.230 -12.187 -7.802 1.00 85.94 174 GLY A C 1
ATOM 1304 O O . GLY A 1 174 ? 2.423 -11.918 -7.657 1.00 85.94 174 GLY A O 1
ATOM 1305 N N . ARG A 1 175 ? 0.770 -12.839 -8.870 1.00 84.44 175 ARG A N 1
ATOM 1306 C CA . ARG A 1 175 ? 1.605 -13.167 -10.028 1.00 84.44 175 ARG A CA 1
ATOM 1307 C C . ARG A 1 175 ? 1.258 -12.226 -11.163 1.00 84.44 175 ARG A C 1
ATOM 1309 O O . ARG A 1 175 ? 0.109 -12.182 -11.597 1.00 84.44 175 ARG A O 1
ATOM 1316 N N . PHE A 1 176 ? 2.271 -11.542 -11.668 1.00 76.06 176 PHE A N 1
ATOM 1317 C CA . PHE A 1 176 ? 2.134 -10.578 -12.742 1.00 76.06 176 PHE A CA 1
ATOM 1318 C C . PHE A 1 176 ? 2.971 -11.021 -13.936 1.00 76.06 176 PHE A C 1
ATOM 1320 O O . PHE A 1 176 ? 4.150 -11.367 -13.806 1.00 76.06 176 PHE A O 1
ATOM 1327 N N . ASN A 1 177 ? 2.348 -11.016 -15.111 1.00 70.44 177 ASN A N 1
ATOM 1328 C CA . ASN A 1 177 ? 3.050 -11.237 -16.367 1.00 70.44 177 ASN A CA 1
ATOM 1329 C C . ASN A 1 177 ? 3.458 -9.877 -16.936 1.00 70.44 177 ASN A C 1
ATOM 1331 O O . ASN A 1 177 ? 2.600 -9.091 -17.333 1.00 70.44 177 ASN A O 1
ATOM 1335 N N . LEU A 1 178 ? 4.761 -9.625 -17.014 1.00 68.50 178 LEU A N 1
ATOM 1336 C CA . LEU A 1 178 ? 5.340 -8.478 -17.712 1.00 68.50 178 LEU A CA 1
ATOM 1337 C C . LEU A 1 178 ? 5.601 -8.888 -19.170 1.00 68.50 178 LEU A C 1
ATOM 1339 O O . LEU A 1 178 ? 6.742 -9.052 -19.597 1.00 68.50 178 LEU A O 1
ATOM 1343 N N . GLY A 1 179 ? 4.529 -9.221 -19.893 1.00 59.38 179 GLY A N 1
ATOM 1344 C CA . GLY A 1 179 ? 4.611 -9.667 -21.283 1.00 59.38 179 GLY A CA 1
ATOM 1345 C C . GLY A 1 179 ? 4.592 -8.487 -22.253 1.00 59.38 179 GLY A C 1
ATOM 1346 O O . GLY A 1 179 ? 3.589 -7.784 -22.317 1.00 59.38 179 GLY A O 1
ATOM 1347 N N . GLY A 1 180 ? 5.657 -8.329 -23.043 1.00 63.47 180 GLY A N 1
ATOM 1348 C CA . GLY A 1 180 ? 5.792 -7.253 -24.033 1.00 63.47 180 GLY A CA 1
ATOM 1349 C C . GLY A 1 180 ? 6.350 -5.951 -23.448 1.00 63.47 180 GLY A C 1
ATOM 1350 O O . GLY A 1 180 ? 6.647 -5.873 -22.262 1.00 63.47 180 GLY A O 1
ATOM 1351 N N . GLU A 1 181 ? 6.504 -4.930 -24.297 1.00 69.38 181 GLU A N 1
ATOM 1352 C CA . GLU A 1 181 ? 6.857 -3.574 -23.859 1.00 69.38 181 GLU A CA 1
ATOM 1353 C C . GLU A 1 181 ? 5.639 -2.961 -23.154 1.00 69.38 181 GLU A C 1
ATOM 1355 O O . GLU A 1 181 ? 4.634 -2.661 -23.798 1.00 69.38 181 GLU A O 1
ATOM 1360 N N . ILE A 1 182 ? 5.706 -2.819 -21.828 1.00 71.69 182 ILE A N 1
ATOM 1361 C CA . ILE A 1 182 ? 4.714 -2.094 -21.029 1.00 71.69 182 ILE A CA 1
ATOM 1362 C C . ILE A 1 182 ? 5.167 -0.632 -20.978 1.00 71.69 182 ILE A C 1
ATOM 1364 O O . ILE A 1 182 ? 6.116 -0.335 -20.244 1.00 71.69 182 ILE A O 1
ATOM 1368 N N . PRO A 1 183 ? 4.548 0.278 -21.754 1.00 68.19 183 PRO A N 1
ATOM 1369 C CA . PRO A 1 183 ? 4.908 1.685 -21.724 1.00 68.19 183 PRO A CA 1
ATOM 1370 C C . PRO A 1 183 ? 4.493 2.304 -20.388 1.00 68.19 183 PRO A C 1
ATOM 1372 O O . PRO A 1 183 ? 3.382 2.089 -19.905 1.00 68.19 183 PRO A O 1
ATOM 1375 N N . LEU A 1 184 ? 5.391 3.099 -19.817 1.00 65.88 184 LEU A N 1
ATOM 1376 C CA . LEU A 1 184 ? 5.170 3.882 -18.606 1.00 65.88 184 LEU A CA 1
ATOM 1377 C C . LEU A 1 184 ? 4.955 5.319 -19.061 1.00 65.88 184 LEU A C 1
ATOM 1379 O O . LEU A 1 184 ? 5.922 5.967 -19.455 1.00 65.88 184 LEU A O 1
ATOM 1383 N N . GLY A 1 185 ? 3.705 5.780 -19.112 1.00 69.31 185 GLY A N 1
ATOM 1384 C CA . GLY A 1 185 ? 3.237 6.881 -19.963 1.00 69.31 185 GLY A CA 1
ATOM 1385 C C . GLY A 1 185 ? 4.236 8.029 -20.132 1.00 69.31 185 GLY A C 1
ATOM 1386 O O . GLY A 1 185 ? 4.862 8.172 -21.182 1.00 69.31 185 GLY A O 1
ATOM 1387 N N . HIS A 1 186 ? 4.417 8.845 -19.091 1.00 68.88 186 HIS A N 1
ATOM 1388 C CA . HIS A 1 186 ? 5.413 9.925 -19.100 1.00 68.88 186 HIS A CA 1
ATOM 1389 C C . HIS A 1 186 ? 6.824 9.459 -18.694 1.00 68.88 186 HIS A C 1
ATOM 1391 O O . HIS A 1 186 ? 7.784 10.223 -18.810 1.00 68.88 186 HIS A O 1
ATOM 1397 N N . GLY A 1 187 ? 6.968 8.224 -18.227 1.00 61.25 187 GLY A N 1
ATOM 1398 C CA . GLY A 1 187 ? 8.196 7.628 -17.721 1.00 61.25 187 GLY A CA 1
ATOM 1399 C C . GLY A 1 187 ? 8.523 8.017 -16.278 1.00 61.25 187 GLY A C 1
ATOM 1400 O O . GLY A 1 187 ? 8.215 9.121 -15.826 1.00 61.25 187 GLY A O 1
ATOM 1401 N N . LEU A 1 188 ? 9.185 7.111 -15.560 1.00 67.81 188 LEU A N 1
ATOM 1402 C CA . LEU A 1 188 ? 9.537 7.256 -14.147 1.00 67.81 188 LEU A CA 1
ATOM 1403 C C . LEU A 1 188 ? 10.911 7.922 -14.006 1.00 67.81 188 LEU A C 1
ATOM 1405 O O . LEU A 1 188 ? 11.898 7.468 -14.589 1.00 67.81 188 LEU A O 1
ATOM 1409 N N . MET A 1 189 ? 10.977 9.020 -13.250 1.00 67.88 189 MET A N 1
ATOM 1410 C CA . MET A 1 189 ? 12.214 9.773 -13.008 1.00 67.88 189 MET A CA 1
ATOM 1411 C C . MET A 1 189 ? 13.127 9.014 -12.038 1.00 67.88 189 MET A C 1
ATOM 1413 O O . MET A 1 189 ? 12.770 8.803 -10.881 1.00 67.88 189 MET A O 1
ATOM 1417 N N . LEU A 1 190 ? 14.335 8.665 -12.486 1.00 64.38 190 LEU A N 1
ATOM 1418 C CA . LEU A 1 190 ? 15.345 8.020 -11.637 1.00 64.38 190 LEU A CA 1
ATOM 1419 C C . LEU A 1 190 ? 16.169 9.029 -10.820 1.00 64.38 190 LEU A C 1
ATOM 1421 O O . LEU A 1 190 ? 16.625 8.708 -9.725 1.00 64.38 190 LEU A O 1
ATOM 1425 N N . ALA A 1 191 ? 16.305 10.264 -11.316 1.00 57.00 191 ALA A N 1
ATOM 1426 C CA . ALA A 1 191 ? 16.980 11.369 -10.640 1.00 57.00 191 ALA A CA 1
ATOM 1427 C C . ALA A 1 191 ? 16.150 12.663 -10.752 1.00 57.00 191 ALA A C 1
ATOM 1429 O O . ALA A 1 191 ? 16.075 13.273 -11.816 1.00 57.00 191 ALA A O 1
ATOM 1430 N N . GLY A 1 192 ? 15.515 13.082 -9.655 1.00 37.34 192 GLY A N 1
ATOM 1431 C CA . GLY A 1 192 ? 15.079 14.472 -9.466 1.00 37.34 192 GLY A CA 1
ATOM 1432 C C . GLY A 1 192 ? 16.198 15.301 -8.819 1.00 37.34 192 GLY A C 1
ATOM 1433 O O . GLY A 1 192 ? 17.176 14.710 -8.351 1.00 37.34 192 GLY A O 1
ATOM 1434 N N . PRO A 1 193 ? 16.089 16.647 -8.748 1.00 28.94 193 PRO A N 1
ATOM 1435 C CA . PRO A 1 193 ? 16.948 17.421 -7.855 1.00 28.94 193 PRO A CA 1
ATOM 1436 C C . PRO A 1 193 ? 16.864 16.792 -6.467 1.00 28.94 193 PRO A C 1
ATOM 1438 O O . PRO A 1 193 ? 15.769 16.475 -6.008 1.00 28.94 193 PRO A O 1
ATOM 1441 N N . THR A 1 194 ? 18.025 16.553 -5.862 1.00 29.33 194 THR A N 1
ATOM 1442 C CA . THR A 1 194 ? 18.207 15.885 -4.577 1.00 29.33 194 THR A CA 1
ATOM 1443 C C . THR A 1 194 ? 17.220 16.436 -3.550 1.00 29.33 194 THR A C 1
ATOM 1445 O O . THR A 1 194 ? 17.478 17.449 -2.903 1.00 29.33 194 THR A O 1
ATOM 1448 N N . ALA A 1 195 ? 16.077 15.773 -3.388 1.00 27.22 195 ALA A N 1
ATOM 1449 C CA . ALA A 1 195 ? 15.285 15.904 -2.186 1.00 27.22 195 ALA A CA 1
ATOM 1450 C C . ALA A 1 195 ? 16.070 15.126 -1.136 1.00 27.22 195 ALA A C 1
ATOM 1452 O O . ALA A 1 195 ? 15.974 13.905 -1.020 1.00 27.22 195 ALA A O 1
ATOM 1453 N N . THR A 1 196 ? 16.969 15.853 -0.474 1.00 26.48 196 THR A N 1
ATOM 1454 C CA . THR A 1 196 ? 17.544 15.508 0.819 1.00 26.48 196 THR A CA 1
ATOM 1455 C C . THR A 1 196 ? 16.540 14.701 1.628 1.00 26.48 196 THR A C 1
ATOM 1457 O O . THR A 1 196 ? 15.387 15.105 1.755 1.00 26.48 196 THR A O 1
ATOM 1460 N N . ALA A 1 197 ? 17.009 13.581 2.173 1.00 32.00 197 ALA A N 1
ATOM 1461 C CA . ALA A 1 197 ? 16.337 12.809 3.202 1.00 32.00 197 ALA A CA 1
ATOM 1462 C C . ALA A 1 197 ? 15.712 13.739 4.256 1.00 32.00 197 ALA A C 1
ATOM 1464 O O . ALA A 1 197 ? 16.410 14.260 5.121 1.00 32.00 197 ALA A O 1
ATOM 1465 N N . ALA A 1 198 ? 14.413 13.994 4.125 1.00 34.91 198 ALA A N 1
ATOM 1466 C CA . ALA A 1 198 ? 13.574 14.698 5.082 1.00 34.91 198 ALA A CA 1
ATOM 1467 C C . ALA A 1 198 ? 12.130 14.674 4.570 1.00 34.91 198 ALA A C 1
ATOM 1469 O O . ALA A 1 198 ? 11.659 15.607 3.926 1.00 34.91 198 ALA A O 1
ATOM 1470 N N . SER A 1 199 ? 11.415 13.603 4.877 1.00 31.08 199 SER A N 1
ATOM 1471 C CA . SER A 1 199 ? 10.051 13.718 5.388 1.00 31.08 199 SER A CA 1
ATOM 1472 C C . SER A 1 199 ? 9.739 12.409 6.082 1.00 31.08 199 SER A C 1
ATOM 1474 O O . SER A 1 199 ? 9.412 11.412 5.453 1.00 31.08 199 SER A O 1
ATOM 1476 N N . ALA A 1 200 ? 9.909 12.417 7.405 1.00 33.34 200 ALA A N 1
ATOM 1477 C CA . ALA A 1 200 ? 9.025 11.636 8.245 1.00 33.34 200 ALA A CA 1
ATOM 1478 C C . ALA A 1 200 ? 7.623 12.107 7.868 1.00 33.34 200 ALA A C 1
ATOM 1480 O O . ALA A 1 200 ? 7.257 13.240 8.195 1.00 33.34 200 ALA A O 1
ATOM 1481 N N . ASP A 1 201 ? 6.918 11.296 7.087 1.00 31.20 201 ASP A N 1
ATOM 1482 C CA . ASP A 1 201 ? 5.546 11.566 6.699 1.00 31.20 201 ASP A CA 1
ATOM 1483 C C . ASP A 1 201 ? 4.707 11.389 7.967 1.00 31.20 201 ASP A C 1
ATOM 1485 O O . ASP A 1 201 ? 4.173 10.328 8.286 1.00 31.20 201 ASP A O 1
ATOM 1489 N N . ARG A 1 202 ? 4.712 12.434 8.801 1.00 33.53 202 ARG A N 1
ATOM 1490 C CA . ARG A 1 202 ? 3.694 12.625 9.816 1.00 33.53 202 ARG A CA 1
ATOM 1491 C C . ARG A 1 202 ? 2.419 12.841 9.025 1.00 33.53 202 ARG A C 1
ATOM 1493 O O . ARG A 1 202 ? 2.151 13.961 8.593 1.00 33.53 202 ARG A O 1
ATOM 1500 N N . ALA A 1 203 ? 1.612 11.795 8.916 1.00 30.59 203 ALA A N 1
ATOM 1501 C CA . ALA A 1 203 ? 0.178 11.978 8.838 1.00 30.59 203 ALA A CA 1
ATOM 1502 C C . ALA A 1 203 ? -0.242 12.671 10.145 1.00 30.59 203 ALA A C 1
ATOM 1504 O O . ALA A 1 203 ? -0.597 12.039 11.138 1.00 30.59 203 ALA A O 1
ATOM 1505 N N . VAL A 1 204 ? -0.100 13.999 10.190 1.00 30.34 204 VAL A N 1
ATOM 1506 C CA . VAL A 1 204 ? -0.834 14.790 11.162 1.00 30.34 204 VAL A CA 1
ATOM 1507 C C . VAL A 1 204 ? -2.276 14.651 10.721 1.00 30.34 204 VAL A C 1
ATOM 1509 O O . VAL A 1 204 ? -2.652 15.130 9.652 1.00 30.34 204 VAL A O 1
ATOM 1512 N N . VAL A 1 205 ? -3.074 13.980 11.543 1.00 33.59 205 VAL A N 1
ATOM 1513 C CA . VAL A 1 205 ? -4.528 14.056 11.460 1.00 33.59 205 VAL A CA 1
ATOM 1514 C C . VAL A 1 205 ? -4.904 15.493 11.822 1.00 33.59 205 VAL A C 1
ATOM 1516 O O . VAL A 1 205 ? -5.232 15.815 12.961 1.00 33.59 205 VAL A O 1
ATOM 1519 N N . THR A 1 206 ? -4.772 16.406 10.863 1.00 29.12 206 THR A N 1
ATOM 1520 C CA . THR A 1 206 ? -5.397 17.720 10.935 1.00 29.12 206 THR A CA 1
ATOM 1521 C C . THR A 1 206 ? -6.831 17.569 10.469 1.00 29.12 206 THR A C 1
ATOM 1523 O O . THR A 1 206 ? -7.111 17.590 9.278 1.00 29.12 206 THR A O 1
ATOM 1526 N N . ASP A 1 207 ? -7.692 17.418 11.471 1.00 32.56 207 ASP A N 1
ATOM 1527 C CA . ASP A 1 207 ? -9.070 17.895 11.526 1.00 32.56 207 ASP A CA 1
ATOM 1528 C C . ASP A 1 207 ? -9.985 17.430 10.374 1.00 32.56 207 ASP A C 1
ATOM 1530 O O . ASP A 1 207 ? -10.055 18.029 9.300 1.00 32.56 207 ASP A O 1
ATOM 1534 N N . ALA A 1 208 ? -10.850 16.456 10.679 1.00 38.78 208 ALA A N 1
ATOM 1535 C CA . ALA A 1 208 ? -12.246 16.622 10.298 1.00 38.78 208 ALA A CA 1
ATOM 1536 C C . ALA A 1 208 ? -12.683 17.941 10.940 1.00 38.78 208 ALA A C 1
ATOM 1538 O O . ALA A 1 208 ? -13.000 17.945 12.126 1.00 38.78 208 ALA A O 1
ATOM 1539 N N . GLN A 1 209 ? -12.565 19.051 10.199 1.00 46.53 209 GLN A N 1
ATOM 1540 C CA . GLN A 1 209 ? -12.827 20.393 10.709 1.00 46.53 209 GLN A CA 1
ATOM 1541 C C . GLN A 1 209 ? -14.091 20.363 11.543 1.00 46.53 209 GLN A C 1
ATOM 1543 O O . GLN A 1 209 ? -15.185 20.151 11.012 1.00 46.53 209 GLN A O 1
ATOM 1548 N N . SER A 1 210 ? -13.917 20.518 12.860 1.00 58.06 210 SER A N 1
ATOM 1549 C CA . SER A 1 210 ? -15.043 20.528 13.782 1.00 58.06 210 SER A CA 1
ATOM 1550 C C . SER A 1 210 ? -16.048 21.541 13.237 1.00 58.06 210 SER A C 1
ATOM 1552 O O . SER A 1 210 ? -15.654 22.684 12.967 1.00 58.06 210 SER A O 1
ATOM 1554 N N . PRO A 1 211 ? -17.308 21.142 12.984 1.00 62.62 211 PRO A N 1
ATOM 1555 C CA . PRO A 1 211 ? -18.243 21.978 12.256 1.00 62.62 211 PRO A CA 1
ATOM 1556 C C . PRO A 1 211 ? -18.347 23.331 12.952 1.00 62.62 211 PRO A C 1
ATOM 1558 O O . PRO A 1 211 ? -18.699 23.426 14.129 1.00 62.62 211 PRO A O 1
ATOM 1561 N N . SER A 1 212 ? -17.985 24.390 12.229 1.00 72.00 212 SER A N 1
ATOM 1562 C CA . SER A 1 212 ? -18.021 25.748 12.767 1.00 72.00 212 SER A CA 1
ATOM 1563 C C . SER A 1 212 ? -19.457 26.139 13.125 1.00 72.00 212 SER A C 1
ATOM 1565 O O . SER A 1 212 ? -20.414 25.599 12.562 1.00 72.00 212 SER A O 1
ATOM 1567 N N . ALA A 1 213 ? -19.622 27.073 14.064 1.00 81.25 213 ALA A N 1
ATOM 1568 C CA . ALA A 1 213 ? -20.933 27.527 14.517 1.00 81.25 213 ALA A CA 1
ATOM 1569 C C . ALA A 1 213 ? -21.766 28.113 13.356 1.00 81.25 213 ALA A C 1
ATOM 1571 O O . ALA A 1 213 ? -21.563 29.260 12.948 1.00 81.25 213 ALA A O 1
ATOM 1572 N N . ASN A 1 214 ? -22.709 27.337 12.817 1.00 85.06 214 ASN A N 1
ATOM 1573 C CA . ASN A 1 214 ? -23.514 27.713 11.654 1.00 85.06 214 ASN A CA 1
ATOM 1574 C C . ASN A 1 214 ? -24.864 26.972 11.616 1.00 85.06 214 ASN A C 1
ATOM 1576 O O . ASN A 1 214 ? -25.191 26.210 12.527 1.00 85.06 214 ASN A O 1
ATOM 1580 N N . TRP A 1 215 ? -25.675 27.225 10.589 1.00 84.00 215 TRP A N 1
ATOM 1581 C CA . TRP A 1 215 ? -26.891 26.463 10.316 1.00 84.00 215 TRP A CA 1
ATOM 1582 C C . TRP A 1 215 ? -26.573 25.240 9.466 1.00 84.00 215 TRP A C 1
ATOM 1584 O O . TRP A 1 215 ? -25.915 25.349 8.434 1.00 84.00 215 TRP A O 1
ATOM 1594 N N . TYR A 1 216 ? -27.077 24.090 9.893 1.00 80.12 216 TYR A N 1
ATOM 1595 C CA . TYR A 1 216 ? -26.908 22.810 9.212 1.00 80.12 216 TYR A CA 1
ATOM 1596 C C . TYR A 1 216 ? -28.272 22.139 9.032 1.00 80.12 216 TYR A C 1
ATOM 1598 O O . TYR A 1 216 ? -29.207 22.496 9.759 1.00 80.12 216 TYR A O 1
ATOM 1606 N N . PRO A 1 217 ? -28.414 21.195 8.083 1.00 82.44 217 PRO A N 1
ATOM 1607 C CA . PRO A 1 217 ? -29.617 20.379 7.950 1.00 82.44 217 PRO A CA 1
ATOM 1608 C C . PRO A 1 217 ? -30.027 19.773 9.293 1.00 82.44 217 PRO A C 1
ATOM 1610 O O . PRO A 1 217 ? -29.176 19.315 10.056 1.00 82.44 217 PRO A O 1
ATOM 1613 N N . GLU A 1 218 ? -31.319 19.820 9.617 1.00 81.38 218 GLU A N 1
ATOM 1614 C CA . GLU A 1 218 ? -31.770 19.350 10.926 1.00 81.38 218 GLU A CA 1
ATOM 1615 C C . GLU A 1 218 ? -31.641 17.818 11.031 1.00 81.38 218 GLU A C 1
ATOM 1617 O O . GLU A 1 218 ? -32.182 17.103 10.186 1.00 81.38 218 GLU A O 1
ATOM 1622 N N . PRO A 1 219 ? -30.948 17.299 12.060 1.00 75.44 219 PRO A N 1
ATOM 1623 C CA . PRO A 1 219 ? -30.584 15.882 12.143 1.00 75.44 219 PRO A CA 1
ATOM 1624 C C . PRO A 1 219 ? -31.764 14.950 12.450 1.00 75.44 219 PRO A C 1
ATOM 1626 O O . PRO A 1 219 ? -31.670 13.749 12.221 1.00 75.44 219 PRO A O 1
ATOM 1629 N N . LEU A 1 220 ? -32.868 15.478 12.985 1.00 78.88 220 LEU A N 1
ATOM 1630 C CA . LEU A 1 220 ? -34.094 14.731 13.280 1.00 78.88 220 LEU A CA 1
ATOM 1631 C C . LEU A 1 220 ? -35.156 14.930 12.181 1.00 78.88 220 LEU A C 1
ATOM 1633 O O . LEU A 1 220 ? -36.292 14.483 12.343 1.00 78.88 220 LEU A O 1
ATOM 1637 N N . HIS A 1 221 ? -34.805 15.631 11.095 1.00 78.69 221 HIS A N 1
ATOM 1638 C CA . HIS A 1 221 ? -35.684 16.067 10.011 1.00 78.69 221 HIS A CA 1
ATOM 1639 C C . HIS A 1 221 ? -37.014 16.705 10.466 1.00 78.69 221 HIS A C 1
ATOM 1641 O O . HIS A 1 221 ? -38.015 16.651 9.751 1.00 78.69 221 HIS A O 1
ATOM 1647 N N . ARG A 1 222 ? -37.043 17.338 11.649 1.00 79.19 222 ARG A N 1
ATOM 1648 C CA . ARG A 1 222 ? -38.224 18.055 12.177 1.00 79.19 222 ARG A CA 1
ATOM 1649 C C . ARG A 1 222 ? -38.366 19.457 11.588 1.00 79.19 222 ARG A C 1
ATOM 1651 O O . ARG A 1 222 ? -39.471 19.988 11.509 1.00 79.19 222 ARG A O 1
ATOM 1658 N N . TYR A 1 223 ? -37.244 20.042 11.180 1.00 85.75 223 TYR A N 1
ATOM 1659 C CA . TYR A 1 223 ? -37.143 21.351 10.537 1.00 85.75 223 TYR A CA 1
ATOM 1660 C C . TYR A 1 223 ? -36.162 21.270 9.359 1.00 85.75 223 TYR A C 1
ATOM 1662 O O . TYR A 1 223 ? -35.522 20.243 9.153 1.00 85.75 223 TYR A O 1
ATOM 1670 N N . GLU A 1 224 ? -36.038 22.337 8.568 1.00 82.75 224 GLU A N 1
ATOM 1671 C CA . GLU A 1 224 ? -35.107 22.351 7.427 1.00 82.75 224 GLU A CA 1
ATOM 1672 C C . GLU A 1 224 ? -33.663 22.512 7.908 1.00 82.75 224 GLU A C 1
ATOM 1674 O O . GLU A 1 224 ? -32.769 21.805 7.448 1.00 82.75 224 GLU A O 1
ATOM 1679 N N . PHE A 1 225 ? -33.447 23.402 8.880 1.00 83.62 225 PHE A N 1
ATOM 1680 C CA . PHE A 1 225 ? -32.131 23.666 9.447 1.00 83.62 225 PHE A CA 1
ATOM 1681 C C . PHE A 1 225 ? -32.187 23.786 10.966 1.00 83.62 225 PHE A C 1
ATOM 1683 O O . PHE A 1 225 ? -33.201 24.186 11.539 1.00 83.62 225 PHE A O 1
ATOM 1690 N N . ARG A 1 226 ? -31.065 23.520 11.627 1.00 88.00 226 ARG A N 1
ATOM 1691 C CA . ARG A 1 226 ? -30.855 23.812 13.045 1.00 88.00 226 ARG A CA 1
ATOM 1692 C C . ARG A 1 226 ? -29.480 24.414 13.260 1.00 88.00 226 ARG A C 1
ATOM 1694 O O . ARG A 1 226 ? -28.552 24.181 12.485 1.00 88.00 226 ARG A O 1
ATOM 1701 N N . ARG A 1 227 ? -29.364 25.265 14.274 1.00 86.31 227 ARG A N 1
ATOM 1702 C CA . ARG A 1 227 ? -28.114 25.956 14.564 1.00 86.31 227 ARG A CA 1
ATOM 1703 C C . ARG A 1 227 ? -27.214 25.093 15.434 1.00 86.31 227 ARG A C 1
ATOM 1705 O O . ARG A 1 227 ? -27.615 24.641 16.508 1.00 86.31 227 ARG A O 1
ATOM 1712 N N . TRP A 1 228 ? -25.986 24.937 14.971 1.00 80.94 228 TRP A N 1
ATOM 1713 C CA . TRP A 1 228 ? -24.866 24.359 15.690 1.00 80.94 228 TRP A CA 1
ATOM 1714 C C . TRP A 1 228 ? -24.039 25.491 16.307 1.00 80.94 228 TRP A C 1
ATOM 1716 O O . TRP A 1 228 ? -23.765 26.488 15.633 1.00 80.94 228 TRP A O 1
ATOM 1726 N N . ASP A 1 229 ? -23.660 25.375 17.580 1.00 76.44 229 ASP A N 1
ATOM 1727 C CA . ASP A 1 229 ? -22.868 26.403 18.280 1.00 76.44 229 ASP A CA 1
ATOM 1728 C C . ASP A 1 229 ? -21.346 26.195 18.186 1.00 76.44 229 ASP A C 1
ATOM 1730 O O . ASP A 1 229 ? -20.581 27.006 18.702 1.00 76.44 229 ASP A O 1
ATOM 1734 N N . GLY A 1 230 ? -20.912 25.140 17.494 1.00 72.50 230 GLY A N 1
ATOM 1735 C CA . GLY A 1 230 ? -19.518 24.695 17.429 1.00 72.50 230 GLY A CA 1
ATOM 1736 C C . GLY A 1 230 ? -19.256 23.435 18.258 1.00 72.50 230 GLY A C 1
ATOM 1737 O O . GLY A 1 230 ? -18.288 22.732 17.994 1.00 72.50 230 GLY A O 1
ATOM 1738 N N . THR A 1 231 ? -20.134 23.112 19.211 1.00 70.06 231 THR A N 1
ATOM 1739 C CA . THR A 1 231 ? -19.974 21.973 20.131 1.00 70.06 231 THR A CA 1
ATOM 1740 C C . THR A 1 231 ? -21.227 21.112 20.287 1.00 70.06 231 THR A C 1
ATOM 1742 O O . THR A 1 231 ? -21.112 19.916 20.549 1.00 70.06 231 THR A O 1
ATOM 1745 N N . ARG A 1 232 ? -22.423 21.688 20.123 1.00 79.25 232 ARG A N 1
ATOM 1746 C CA . ARG A 1 232 ? -23.713 20.997 20.232 1.00 79.25 232 ARG A CA 1
ATOM 1747 C C . ARG A 1 232 ? -24.795 21.665 19.381 1.00 79.25 232 ARG A C 1
ATOM 1749 O O . ARG A 1 232 ? -24.702 22.836 18.998 1.00 79.25 232 ARG A O 1
ATOM 1756 N N . TRP A 1 233 ? -25.868 20.920 19.127 1.00 82.00 233 TRP A N 1
ATOM 1757 C CA . TRP A 1 233 ? -27.089 21.472 18.549 1.00 82.00 233 TRP A CA 1
ATOM 1758 C C . TRP A 1 233 ? -27.787 22.382 19.559 1.00 82.00 233 TRP A C 1
ATOM 1760 O O . TRP A 1 233 ? -27.921 22.041 20.734 1.00 82.00 233 TRP A O 1
ATOM 1770 N N . THR A 1 234 ? -28.236 23.543 19.093 1.00 84.38 234 THR A N 1
ATOM 1771 C CA . THR A 1 234 ? -29.007 24.495 19.898 1.00 84.38 234 THR A CA 1
ATOM 1772 C C . THR A 1 234 ? -30.512 24.284 19.725 1.00 84.38 234 THR A C 1
ATOM 1774 O O . THR A 1 234 ? -30.976 23.593 18.811 1.00 84.38 234 THR A O 1
ATOM 1777 N N . ASP A 1 235 ? -31.290 24.959 20.568 1.00 87.69 235 ASP A N 1
ATOM 1778 C CA . ASP A 1 235 ? -32.751 24.985 20.471 1.00 87.69 235 ASP A CA 1
ATOM 1779 C C . ASP A 1 235 ? -33.241 25.802 19.262 1.00 87.69 235 ASP A C 1
ATOM 1781 O O . ASP A 1 235 ? -34.429 25.820 18.968 1.00 87.69 235 ASP A O 1
ATOM 1785 N N . GLN A 1 236 ? -32.357 26.490 18.533 1.00 87.75 236 GLN A N 1
ATOM 1786 C CA . GLN A 1 236 ? -32.753 27.302 17.385 1.00 87.75 236 GLN A CA 1
ATOM 1787 C C . GLN A 1 236 ? -32.865 26.441 16.122 1.00 87.75 236 GLN A C 1
ATOM 1789 O O . GLN A 1 236 ? -31.858 25.972 15.588 1.00 87.75 236 GLN A O 1
ATOM 1794 N N . ALA A 1 237 ? -34.085 26.286 15.614 1.00 88.62 237 ALA A N 1
ATOM 1795 C CA . ALA A 1 237 ? -34.394 25.626 14.349 1.00 88.62 237 ALA A CA 1
ATOM 1796 C C . ALA A 1 237 ? -34.951 26.627 13.323 1.00 88.62 237 ALA A C 1
ATOM 1798 O O . ALA A 1 237 ? -35.402 27.711 13.685 1.00 88.62 237 ALA A O 1
ATOM 1799 N N . SER A 1 238 ? -34.903 26.295 12.035 1.00 84.88 238 SER A N 1
ATOM 1800 C CA . SER A 1 238 ? -35.404 27.137 10.948 1.00 84.88 238 SER A CA 1
ATOM 1801 C C . SER A 1 238 ? -36.166 26.317 9.912 1.00 84.88 238 SER A C 1
ATOM 1803 O O . SER A 1 238 ? -35.743 25.228 9.522 1.00 84.88 238 SER A O 1
ATOM 1805 N N . THR A 1 239 ? -37.297 26.849 9.455 1.00 85.00 239 THR A N 1
ATOM 1806 C CA . THR A 1 239 ? -38.075 26.315 8.330 1.00 85.00 239 THR A CA 1
ATOM 1807 C C . THR A 1 239 ? -38.613 27.471 7.499 1.00 85.00 239 THR A C 1
ATOM 1809 O O . THR A 1 239 ? -39.097 28.464 8.051 1.00 85.00 239 THR A O 1
ATOM 1812 N N . LYS A 1 240 ? -38.501 27.387 6.169 1.00 80.69 240 LYS A N 1
ATOM 1813 C CA . LYS A 1 240 ? -38.933 28.434 5.230 1.00 80.69 240 LYS A CA 1
ATOM 1814 C C . LYS A 1 240 ? -38.367 29.818 5.585 1.00 80.69 240 LYS A C 1
ATOM 1816 O O . LYS A 1 240 ? -39.056 30.830 5.467 1.00 80.69 240 LYS A O 1
ATOM 1821 N N . GLY A 1 241 ? -37.132 29.850 6.093 1.00 79.12 241 GLY A N 1
ATOM 1822 C CA . GLY A 1 241 ? -36.438 31.069 6.527 1.00 79.12 241 GLY A CA 1
ATOM 1823 C C . GLY A 1 241 ? -36.908 31.674 7.858 1.00 79.12 241 GLY A C 1
ATOM 1824 O O . GLY A 1 241 ? -36.402 32.725 8.241 1.00 79.12 241 GLY A O 1
ATOM 1825 N N . ARG A 1 242 ? -37.846 31.054 8.589 1.00 80.06 242 ARG A N 1
ATOM 1826 C CA . ARG A 1 242 ? -38.270 31.515 9.923 1.00 80.06 242 ARG A CA 1
ATOM 1827 C C . ARG A 1 242 ? -37.565 30.731 11.020 1.00 80.06 242 ARG A C 1
ATOM 1829 O O . ARG A 1 242 ? -37.687 29.510 11.068 1.00 80.06 242 ARG A O 1
ATOM 1836 N N . VAL A 1 243 ? -36.904 31.448 11.928 1.00 86.88 243 VAL A N 1
ATOM 1837 C CA . VAL A 1 243 ? -36.256 30.869 13.111 1.00 86.88 243 VAL A CA 1
ATOM 1838 C C . VAL A 1 243 ? -37.278 30.654 14.228 1.00 86.88 243 VAL A C 1
ATOM 1840 O O . VAL A 1 243 ? -38.032 31.564 14.573 1.00 86.88 243 VAL A O 1
ATOM 1843 N N . VAL A 1 244 ? -37.283 29.454 14.803 1.00 85.69 244 VAL A N 1
ATOM 1844 C CA . VAL A 1 244 ? -38.121 29.033 15.930 1.00 85.69 244 VAL A CA 1
ATOM 1845 C C . VAL A 1 244 ? -37.256 28.418 17.031 1.00 85.69 244 VAL A C 1
ATOM 1847 O O . VAL A 1 244 ? -36.184 27.879 16.758 1.00 85.69 244 VAL A O 1
ATOM 1850 N N . SER A 1 245 ? -37.712 28.513 18.280 1.00 90.31 245 SER A N 1
ATOM 1851 C CA . SER A 1 245 ? -37.067 27.861 19.423 1.00 90.31 245 SER A CA 1
ATOM 1852 C C . SER A 1 245 ? -37.781 26.542 19.713 1.00 90.31 245 SER A C 1
ATOM 1854 O O . SER A 1 245 ? -38.944 26.552 20.105 1.00 90.31 245 SER A O 1
ATOM 1856 N N . ASP A 1 246 ? -37.092 25.425 19.520 1.00 83.38 246 ASP A N 1
ATOM 1857 C CA . ASP A 1 246 ? -37.568 24.064 19.750 1.00 83.38 246 ASP A CA 1
ATOM 1858 C C . ASP A 1 246 ? -36.471 23.253 20.463 1.00 83.38 246 ASP A C 1
ATOM 1860 O O . ASP A 1 246 ? -35.436 22.969 19.851 1.00 83.38 246 ASP A O 1
ATOM 1864 N N . PRO A 1 247 ? -36.655 22.882 21.740 1.00 80.88 247 PRO A N 1
ATOM 1865 C CA . PRO A 1 247 ? -35.656 22.120 22.476 1.00 80.88 247 PRO A CA 1
ATOM 1866 C C . PRO A 1 247 ? -35.492 20.710 21.898 1.00 80.88 247 PRO A C 1
ATOM 1868 O O . PRO A 1 247 ? -36.465 20.032 21.557 1.00 80.88 247 PRO A O 1
ATOM 1871 N N . ILE A 1 248 ? -34.246 20.244 21.808 1.00 70.25 248 ILE A N 1
ATOM 1872 C CA . ILE A 1 248 ? -33.955 18.834 21.530 1.00 70.25 248 ILE A CA 1
ATOM 1873 C C . ILE A 1 248 ? -33.987 18.069 22.851 1.00 70.25 248 ILE A C 1
ATOM 1875 O O . ILE A 1 248 ? -33.192 18.331 23.750 1.00 70.25 248 ILE A O 1
ATOM 1879 N N . VAL A 1 249 ? -34.877 17.083 22.940 1.00 59.06 249 VAL A N 1
ATOM 1880 C CA . VAL A 1 249 ? -34.896 16.093 24.021 1.00 59.06 249 VAL A CA 1
ATOM 1881 C C . VAL A 1 249 ? -34.577 14.738 23.395 1.00 59.06 249 VAL A C 1
ATOM 1883 O O . VAL A 1 249 ? -35.424 14.146 22.732 1.00 59.06 249 VAL A O 1
ATOM 1886 N N . GLY A 1 250 ? -33.334 14.280 23.539 1.00 53.59 250 GLY A N 1
ATOM 1887 C CA . GLY A 1 250 ? -32.864 13.009 22.986 1.00 53.59 250 GLY A CA 1
ATOM 1888 C C . GLY A 1 250 ? -31.387 12.766 23.297 1.00 53.59 250 GLY A C 1
ATOM 1889 O O . GLY A 1 250 ? -30.583 13.691 23.240 1.00 53.59 250 GLY A O 1
ATOM 1890 N N . GLU A 1 251 ? -31.040 11.528 23.648 1.00 50.69 251 GLU A N 1
ATOM 1891 C CA . GLU A 1 251 ? -29.718 11.139 24.176 1.00 50.69 251 GLU A CA 1
ATOM 1892 C C . GLU A 1 251 ? -28.669 10.885 23.072 1.00 50.69 251 GLU A C 1
ATOM 1894 O O . GLU A 1 251 ? -27.495 10.652 23.353 1.00 50.69 251 GLU A O 1
ATOM 1899 N N . HIS A 1 252 ? -29.072 10.964 21.797 1.00 56.03 252 HIS A N 1
ATOM 1900 C CA . HIS A 1 252 ? -28.175 10.759 20.662 1.00 56.03 252 HIS A CA 1
ATOM 1901 C C . HIS A 1 252 ? -28.630 11.563 19.436 1.00 56.03 252 HIS A C 1
ATOM 1903 O O . HIS A 1 252 ? -29.595 11.200 18.766 1.00 56.03 252 HIS A O 1
ATOM 1909 N N . VAL A 1 253 ? -27.944 12.672 19.144 1.00 67.81 253 VAL A N 1
ATOM 1910 C CA . VAL A 1 253 ? -28.145 13.460 17.919 1.00 67.81 253 VAL A CA 1
ATOM 1911 C C . VAL A 1 253 ? -26.814 13.518 17.167 1.00 67.81 253 VAL A C 1
ATOM 1913 O O . VAL A 1 253 ? -25.824 13.943 17.766 1.00 67.81 253 VAL A O 1
ATOM 1916 N N . PRO A 1 254 ? -26.759 13.096 15.889 1.00 67.75 254 PRO A N 1
ATOM 1917 C CA . PRO A 1 254 ? -25.512 13.043 15.128 1.00 67.75 254 PRO A CA 1
ATOM 1918 C C . PRO A 1 254 ? -24.907 14.440 14.939 1.00 67.75 254 PRO A C 1
ATOM 1920 O O . PRO A 1 254 ? -25.628 15.429 14.787 1.00 67.75 254 PRO A O 1
ATOM 1923 N N . THR A 1 255 ? -23.577 14.534 14.959 1.00 69.38 255 THR A N 1
ATOM 1924 C CA . THR A 1 255 ? -22.841 15.779 14.704 1.00 69.38 255 THR A CA 1
ATOM 1925 C C . THR A 1 255 ? -22.836 16.117 13.207 1.00 69.38 255 THR A C 1
ATOM 1927 O O . THR A 1 255 ? -22.797 15.211 12.378 1.00 69.38 255 THR A O 1
ATOM 1930 N N . PRO A 1 256 ? -22.840 17.405 12.815 1.00 69.69 256 PRO A N 1
ATOM 1931 C CA . PRO A 1 256 ? -22.987 17.808 11.413 1.00 69.69 256 PRO A CA 1
ATOM 1932 C C . PRO A 1 256 ? -21.716 17.659 10.554 1.00 69.69 256 PRO A C 1
ATOM 1934 O O . PRO A 1 256 ? -21.621 18.298 9.511 1.00 69.69 256 PRO A O 1
ATOM 1937 N N . CYS A 1 257 ? -20.741 16.837 10.959 1.00 57.12 257 CYS A N 1
ATOM 1938 C CA . CYS A 1 257 ? -19.423 16.733 10.314 1.00 57.12 257 CYS A CA 1
ATOM 1939 C C . CYS A 1 257 ? -19.489 16.349 8.821 1.00 57.12 257 CYS A C 1
ATOM 1941 O O . CYS A 1 257 ? -18.603 16.731 8.065 1.00 57.12 257 CYS A O 1
ATOM 1943 N N . ASP A 1 258 ? -20.565 15.683 8.391 1.00 55.94 258 ASP A N 1
ATOM 1944 C CA . ASP A 1 258 ? -20.787 15.276 6.996 1.00 55.94 258 ASP A CA 1
ATOM 1945 C C . ASP A 1 258 ? -21.704 16.239 6.206 1.00 55.94 258 ASP A C 1
ATOM 1947 O O . ASP A 1 258 ? -22.076 15.962 5.066 1.00 55.94 258 ASP A O 1
ATOM 1951 N N . SER A 1 259 ? -22.122 17.367 6.798 1.00 64.56 259 SER A N 1
ATOM 1952 C CA . SER A 1 259 ? -23.110 18.290 6.217 1.00 64.56 259 SER A CA 1
ATOM 1953 C C . SER A 1 259 ? -22.523 19.654 5.851 1.00 64.56 259 SER A C 1
ATOM 1955 O O . SER A 1 259 ? -21.813 20.284 6.631 1.00 64.56 259 SER A O 1
ATOM 1957 N N . THR A 1 260 ? -22.897 20.183 4.683 1.00 69.44 260 THR A N 1
ATOM 1958 C CA . THR A 1 260 ? -22.505 21.536 4.259 1.00 69.44 260 THR A CA 1
ATOM 1959 C C . THR A 1 260 ? -23.276 22.615 5.036 1.00 69.44 260 THR A C 1
ATOM 1961 O O . THR A 1 260 ? -24.512 22.565 5.050 1.00 69.44 260 THR A O 1
ATOM 1964 N N . PRO A 1 261 ? -22.604 23.615 5.639 1.00 71.62 261 PRO A N 1
ATOM 1965 C CA . PRO A 1 261 ? -23.278 24.709 6.331 1.00 71.62 261 PRO A CA 1
ATOM 1966 C C . PRO A 1 261 ? -24.031 25.618 5.353 1.00 71.62 261 PRO A C 1
ATOM 1968 O O . PRO A 1 261 ? -23.569 25.886 4.243 1.00 71.62 261 PRO A O 1
ATOM 1971 N N . VAL A 1 262 ? -25.167 26.155 5.792 1.00 73.25 262 VAL A N 1
ATOM 1972 C CA . VAL A 1 262 ? -25.977 27.117 5.034 1.00 73.25 262 VAL A CA 1
ATOM 1973 C C . VAL A 1 262 ? -25.983 28.461 5.746 1.00 73.25 262 VAL A C 1
ATOM 1975 O O . VAL A 1 262 ? -26.108 28.549 6.963 1.00 73.25 262 VAL A O 1
ATOM 1978 N N . THR A 1 263 ? -25.892 29.538 4.972 1.00 75.94 263 THR A N 1
ATOM 1979 C CA . THR A 1 263 ? -26.135 30.886 5.487 1.00 75.94 263 THR A CA 1
ATOM 1980 C C . THR A 1 263 ? -27.603 31.218 5.252 1.00 75.94 263 THR A C 1
ATOM 1982 O O . THR A 1 263 ? -28.023 31.354 4.104 1.00 75.94 263 THR A O 1
ATOM 1985 N N . LEU A 1 264 ? -28.397 31.327 6.320 1.00 67.19 264 LEU A N 1
ATOM 1986 C CA . LEU A 1 264 ? -29.777 31.794 6.191 1.00 67.19 264 LEU A CA 1
ATOM 1987 C C . LEU A 1 264 ? -29.782 33.266 5.735 1.00 67.19 264 LEU A C 1
ATOM 1989 O O . LEU A 1 264 ? -28.982 34.056 6.252 1.00 67.19 264 LEU A O 1
ATOM 1993 N N . PRO A 1 265 ? -30.658 33.657 4.793 1.00 56.62 265 PRO A N 1
ATOM 1994 C CA . PRO A 1 265 ? -30.860 35.065 4.470 1.00 56.62 265 PRO A CA 1
ATOM 1995 C C . PRO A 1 265 ? -31.317 35.823 5.727 1.00 56.62 265 PRO A C 1
ATOM 1997 O O . PRO A 1 265 ? -32.072 35.281 6.536 1.00 56.62 265 PRO A O 1
ATOM 2000 N N . ARG A 1 266 ? -30.805 37.048 5.904 1.00 51.25 266 ARG A N 1
ATOM 2001 C CA . ARG A 1 266 ? -31.220 37.957 6.984 1.00 51.25 266 ARG A CA 1
ATOM 2002 C C . ARG A 1 266 ? -32.666 38.404 6.825 1.00 51.25 266 ARG A C 1
ATOM 2004 O O . ARG A 1 266 ? -33.080 38.620 5.665 1.00 51.25 266 ARG A O 1
#

pLDDT: mean 75.88, std 15.34, range [26.48, 91.81]

Secondary structure (DSSP, 8-state):
---BPP-TT-BHHHHHHTT-SS-HHHHHHHHHHHHTHHHHHTTTSTT-HHHHHHHHHHHHHHHTTSBHHHHHHHHHTT-HHHHHHHHHHHH-TT-EEEEEEEEEEEEEEEEEEEEEEETTEEEEEEEEEEEEEEEEEEEEEEEETTEEEEEEEEEEEEEEEEEETTEEEEEEEEEEEEEEEEEEEEEEES--S---S----EE----S-PPPSSEEE-TTSSSSEEEE-SSSEEEEEEETTEEEE-----S----GGGS--B----